Protein AF-A0A536ZM99-F1 (afdb_monomer_lite)

Sequence (188 aa):
MPAWRTALDVTLPLVTPALLAGYLVAFLQSMTLFGTPAILALPAGIDTMTTKIWSLFQFPPRLGLAAAVSLPLLAITVVLLKAQSTIMGRRGYAVIGGKSSGTRLLRLGAWKLPALVLFAFVLGCSIVLPYGVLLRTAFVKNWSGPMGFENLTLENWRFVFFEFSQTRLALQNTFELGLAAATVGTAL

pLDDT: mean 81.02, std 11.56, range [46.41, 95.0]

Radius of gyration: 24.71 Å; chains: 1; bounding box: 59×42×64 Å

Foldseek 3Di:
DPVVCCCVPPVCVVCVLVVLLVVLVVVLCVLQDDVVCVVPVVVVVHDHLNNVLVVCCPPVHDPVVSVVSCVVNVVVVVVSVVVSCVSPVVDPPPCPCVPCPPPPPPCCDPCPVVVCCVVCVVVVCVPCVVVVLVVVVCQAQDSPDDPDPVGGDNVSVCCQPPVPPVNVVVVVVCVVVVVVVVVVVVVD

Structure (mmCIF, N/CA/C/O backbone):
data_AF-A0A536ZM99-F1
#
_entry.id   AF-A0A536ZM99-F1
#
loop_
_atom_site.group_PDB
_atom_site.id
_atom_site.type_symbol
_atom_site.label_atom_id
_atom_site.label_alt_id
_atom_site.label_comp_id
_atom_site.label_asym_id
_atom_site.label_entity_id
_atom_site.label_seq_id
_atom_site.pdbx_PDB_ins_code
_atom_site.Cartn_x
_atom_site.Cartn_y
_atom_site.Cartn_z
_atom_site.occupancy
_atom_site.B_iso_or_equiv
_atom_site.auth_seq_id
_atom_site.auth_comp_id
_atom_site.auth_asym_id
_atom_site.auth_atom_id
_atom_site.pdbx_PDB_model_num
ATOM 1 N N . MET A 1 1 ? -34.438 13.961 26.711 1.00 59.97 1 MET A N 1
ATOM 2 C CA . MET A 1 1 ? -33.059 14.496 26.612 1.00 59.97 1 MET A CA 1
ATOM 3 C C . MET A 1 1 ? -32.852 15.023 25.197 1.00 59.97 1 MET A C 1
ATOM 5 O O . MET A 1 1 ? -33.369 14.387 24.285 1.00 59.97 1 MET A O 1
ATOM 9 N N . PRO A 1 2 ? -32.184 16.171 24.986 1.00 86.38 2 PRO A N 1
ATOM 10 C CA . PRO A 1 2 ? -31.919 16.672 23.637 1.00 86.38 2 PRO A CA 1
ATOM 11 C C . PRO A 1 2 ? -31.060 15.665 22.861 1.00 86.38 2 PRO A C 1
ATOM 13 O O . PRO A 1 2 ? -30.126 15.096 23.426 1.00 86.38 2 PRO A O 1
ATOM 16 N N . ALA A 1 3 ? -31.361 15.461 21.575 1.00 82.25 3 ALA A N 1
ATOM 17 C CA . ALA A 1 3 ? -30.708 14.459 20.724 1.00 82.25 3 ALA A CA 1
ATOM 18 C C . ALA A 1 3 ? -29.170 14.569 20.716 1.00 82.25 3 ALA A C 1
ATOM 20 O O . ALA A 1 3 ? -28.478 13.558 20.655 1.00 82.25 3 ALA A O 1
ATOM 21 N N . TRP A 1 4 ? -28.637 15.786 20.867 1.00 88.12 4 TRP A N 1
ATOM 22 C CA . TRP A 1 4 ? -27.203 16.061 20.978 1.00 88.12 4 TRP A CA 1
ATOM 23 C C . TRP A 1 4 ? -26.540 15.418 22.207 1.00 88.12 4 TRP A C 1
ATOM 25 O O . TRP A 1 4 ? -25.461 14.844 22.093 1.00 88.12 4 TRP A O 1
ATOM 35 N N . ARG A 1 5 ? -27.200 15.446 23.375 1.00 83.81 5 ARG A N 1
ATOM 36 C CA . ARG A 1 5 ? -26.676 14.800 24.592 1.00 83.81 5 ARG A CA 1
ATOM 37 C C . ARG A 1 5 ? -26.695 13.280 24.455 1.00 83.81 5 ARG A C 1
ATOM 39 O O . ARG A 1 5 ? -25.708 12.630 24.757 1.00 83.81 5 ARG A O 1
ATOM 46 N N . THR A 1 6 ? -27.760 12.712 23.887 1.00 81.56 6 THR A N 1
ATOM 47 C CA . THR A 1 6 ? -27.823 11.268 23.601 1.00 81.56 6 THR A CA 1
ATOM 48 C C . THR A 1 6 ? -26.749 10.828 22.595 1.00 81.56 6 THR A C 1
ATOM 50 O O . THR A 1 6 ? -26.174 9.743 22.722 1.00 81.56 6 THR A O 1
ATOM 53 N N . ALA A 1 7 ? -26.448 11.664 21.597 1.00 82.88 7 ALA A N 1
ATOM 54 C CA . ALA A 1 7 ? -25.388 11.394 20.633 1.00 82.88 7 ALA A CA 1
ATOM 55 C C . ALA A 1 7 ? -24.006 11.350 21.301 1.00 82.88 7 ALA A C 1
ATOM 57 O O . ALA A 1 7 ? -23.264 10.405 21.055 1.00 82.88 7 ALA A O 1
ATOM 58 N N . LEU A 1 8 ? -23.679 12.312 22.167 1.00 88.25 8 LEU A N 1
ATOM 59 C CA . LEU A 1 8 ? -22.369 12.393 22.824 1.00 88.25 8 LEU A CA 1
ATOM 60 C C . LEU A 1 8 ? -22.194 11.419 23.997 1.00 88.25 8 LEU A C 1
ATOM 62 O O . LEU A 1 8 ? -21.114 10.854 24.142 1.00 88.25 8 LEU A O 1
ATOM 66 N N . ASP A 1 9 ? -23.234 11.197 24.802 1.00 85.25 9 ASP A N 1
ATOM 67 C CA . ASP A 1 9 ? -23.121 10.435 26.054 1.00 85.25 9 ASP A CA 1
ATOM 68 C C . ASP A 1 9 ? -23.389 8.934 25.870 1.00 85.25 9 ASP A C 1
ATOM 70 O O . ASP A 1 9 ? -22.869 8.113 26.621 1.00 85.25 9 ASP A O 1
ATOM 74 N N . VAL A 1 10 ? -24.201 8.556 24.874 1.00 80.62 10 VAL A N 1
ATOM 75 C CA . VAL A 1 10 ? -24.614 7.155 24.658 1.00 80.62 10 VAL A CA 1
ATOM 76 C C . VAL A 1 10 ? -24.080 6.615 23.342 1.00 80.62 10 VAL A C 1
ATOM 78 O O . VAL A 1 10 ? -23.495 5.537 23.306 1.00 80.62 10 VAL A O 1
ATOM 81 N N . THR A 1 11 ? -24.269 7.355 22.249 1.00 83.06 11 THR A N 1
ATOM 82 C CA . THR A 1 11 ? -23.941 6.841 20.912 1.00 83.06 11 THR A CA 1
ATOM 83 C C . THR A 1 11 ? -22.436 6.887 20.676 1.00 83.06 11 THR A C 1
ATOM 85 O O . THR A 1 11 ? -21.836 5.862 20.371 1.00 83.06 11 THR A O 1
ATOM 88 N N . LEU A 1 12 ? -21.801 8.044 20.884 1.00 85.00 12 LEU A N 1
ATOM 89 C CA . LEU A 1 12 ? -20.379 8.260 20.628 1.00 85.00 12 LEU A CA 1
ATOM 90 C C . LEU A 1 12 ? -19.485 7.259 21.383 1.00 85.00 12 LEU A C 1
ATOM 92 O O . LEU A 1 12 ? -18.671 6.633 20.714 1.00 85.00 12 LEU A O 1
ATOM 96 N N . PRO A 1 13 ? -19.645 6.992 22.696 1.00 83.00 13 PRO A N 1
ATOM 97 C CA . PRO A 1 13 ? -18.798 6.037 23.419 1.00 83.00 13 PRO A CA 1
ATOM 98 C C . PRO A 1 13 ? -19.021 4.581 22.989 1.00 83.00 13 PRO A C 1
ATOM 100 O O . PRO A 1 13 ? -18.144 3.739 23.180 1.00 83.00 13 PRO A O 1
ATOM 103 N N . LEU A 1 14 ? -20.188 4.282 22.411 1.00 80.44 14 LEU A N 1
ATOM 104 C CA . LEU A 1 14 ? -20.518 2.964 21.881 1.00 80.44 14 LEU A CA 1
ATOM 105 C C . LEU A 1 14 ? -19.845 2.721 20.519 1.00 80.44 14 LEU A C 1
ATOM 107 O O . LEU A 1 14 ? -19.359 1.620 20.269 1.00 80.44 14 LEU A O 1
ATOM 111 N N . VAL A 1 15 ? -19.784 3.741 19.648 1.00 84.06 15 VAL A N 1
ATOM 112 C CA . VAL A 1 15 ? -19.146 3.645 18.316 1.00 84.06 15 VAL A CA 1
ATOM 113 C C . VAL A 1 15 ? -17.675 4.063 18.287 1.00 84.06 15 VAL A C 1
ATOM 115 O O . VAL A 1 15 ? -16.976 3.666 17.359 1.00 84.06 15 VAL A O 1
ATOM 118 N N . THR A 1 16 ? -17.162 4.799 19.278 1.00 82.88 16 THR A N 1
ATOM 119 C CA . THR A 1 16 ? -15.736 5.172 19.392 1.00 82.88 16 THR A CA 1
ATOM 120 C C . THR A 1 16 ? -14.744 4.031 19.149 1.00 82.88 16 THR A C 1
ATOM 122 O O . THR A 1 16 ? -13.809 4.271 18.394 1.00 82.88 16 THR A O 1
ATOM 125 N N . PRO A 1 17 ? -14.887 2.799 19.681 1.00 80.38 17 PRO A N 1
ATOM 126 C CA . PRO A 1 17 ? -13.990 1.683 19.343 1.00 80.38 17 PRO A CA 1
ATOM 127 C C . PRO A 1 17 ? -13.943 1.377 17.838 1.00 80.38 17 PRO A C 1
ATOM 129 O O . PRO A 1 17 ? -12.865 1.195 17.275 1.00 80.38 17 PRO A O 1
ATOM 132 N N . ALA A 1 18 ? -15.105 1.343 17.181 1.00 81.81 18 ALA A N 1
ATOM 133 C CA . ALA A 1 18 ? -15.225 1.055 15.758 1.00 81.81 18 ALA A CA 1
ATOM 134 C C . ALA A 1 18 ? -14.709 2.227 14.912 1.00 81.81 18 ALA A C 1
ATOM 136 O O . ALA A 1 18 ? -14.016 2.014 13.919 1.00 81.81 18 ALA A O 1
ATOM 137 N N . LEU A 1 19 ? -14.984 3.462 15.339 1.00 85.44 19 LEU A N 1
ATOM 138 C CA . LEU A 1 19 ? -14.464 4.674 14.709 1.00 85.44 19 LEU A CA 1
ATOM 139 C C . LEU A 1 19 ? -12.945 4.761 14.825 1.00 85.44 19 LEU A C 1
ATOM 141 O O . LEU A 1 19 ? -12.293 5.049 13.831 1.00 85.44 19 LEU A O 1
ATOM 145 N N . LEU A 1 20 ? -12.372 4.477 15.996 1.00 85.25 20 LEU A N 1
ATOM 146 C CA . LEU A 1 20 ? -10.924 4.461 16.200 1.00 85.25 20 LEU A CA 1
ATOM 147 C C . LEU A 1 20 ? -10.263 3.391 15.337 1.00 85.25 20 LEU A C 1
ATOM 149 O O . LEU A 1 20 ? -9.260 3.665 14.688 1.00 85.25 20 LEU A O 1
ATOM 153 N N . ALA A 1 21 ? -10.839 2.192 15.271 1.00 82.94 21 ALA A N 1
ATOM 154 C CA . ALA A 1 21 ? -1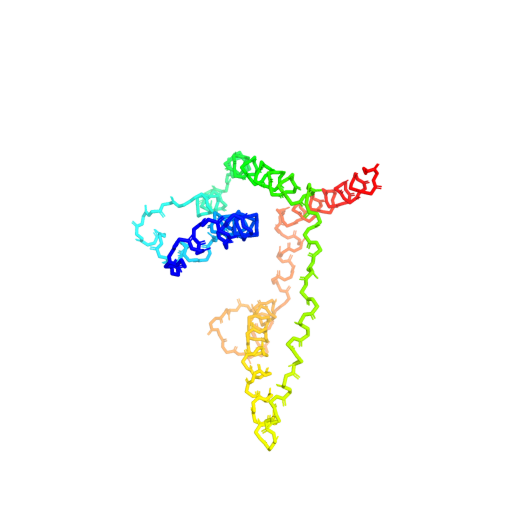0.321 1.153 14.398 1.00 82.94 21 ALA A CA 1
ATOM 155 C C . ALA A 1 21 ? -10.378 1.540 12.913 1.00 82.94 21 ALA A C 1
ATOM 157 O O . ALA A 1 21 ? -9.380 1.393 12.208 1.00 82.94 21 ALA A O 1
ATOM 158 N N . GLY A 1 22 ? -11.517 2.057 12.442 1.00 86.56 22 GLY A N 1
ATOM 159 C CA . GLY A 1 22 ? -11.665 2.537 11.067 1.00 86.56 22 GLY A CA 1
ATOM 160 C C . GLY A 1 22 ? -10.729 3.706 10.759 1.00 86.56 22 GLY A C 1
ATOM 161 O O . GLY A 1 22 ? -10.117 3.737 9.695 1.00 86.56 22 GLY A O 1
ATOM 162 N N . TYR A 1 23 ? -10.552 4.618 11.717 1.00 89.75 23 TYR A N 1
ATOM 163 C CA . TYR A 1 23 ? -9.611 5.729 11.631 1.00 89.75 23 TYR A CA 1
ATOM 164 C C . TYR A 1 23 ? -8.170 5.239 11.494 1.00 89.75 23 TYR A C 1
ATOM 166 O O . TYR A 1 23 ? -7.470 5.700 10.600 1.00 89.75 23 TYR A O 1
ATOM 174 N N . LEU A 1 24 ? -7.732 4.278 12.316 1.00 89.12 24 LEU A N 1
ATOM 175 C CA . LEU A 1 24 ? -6.378 3.721 12.228 1.00 89.12 24 LEU A CA 1
ATOM 176 C C . LEU A 1 24 ? -6.122 3.063 10.866 1.00 89.12 24 LEU A C 1
ATOM 178 O O . LEU A 1 24 ? -5.062 3.280 10.282 1.00 89.12 24 LEU A O 1
ATOM 182 N N . VAL A 1 25 ? -7.096 2.318 10.330 1.00 86.81 25 VAL A N 1
ATOM 183 C CA . VAL A 1 25 ? -6.992 1.722 8.985 1.00 86.81 25 VAL A CA 1
ATOM 184 C C . VAL A 1 25 ? -6.918 2.801 7.911 1.00 86.81 25 VAL A C 1
ATOM 186 O O . VAL A 1 25 ? -6.031 2.753 7.062 1.00 86.81 25 VAL A O 1
ATOM 189 N N . ALA A 1 26 ? -7.822 3.781 7.942 1.00 90.56 26 ALA A N 1
ATOM 190 C CA . ALA A 1 26 ? -7.855 4.861 6.959 1.00 90.56 26 ALA A CA 1
ATOM 191 C C . ALA A 1 26 ? -6.576 5.714 7.002 1.00 90.56 26 ALA A C 1
ATOM 193 O O . ALA A 1 26 ? -6.035 6.081 5.959 1.00 90.56 26 ALA A O 1
ATOM 194 N N . PHE A 1 27 ? -6.060 5.984 8.200 1.00 90.94 27 PHE A N 1
ATOM 195 C CA . PHE A 1 27 ? -4.807 6.700 8.405 1.00 90.94 27 PHE A CA 1
ATOM 196 C C . PHE A 1 27 ? -3.617 5.916 7.844 1.00 90.94 27 PHE A C 1
ATOM 198 O O . PHE A 1 27 ? -2.827 6.474 7.084 1.00 90.94 27 PHE A O 1
ATOM 205 N N . LEU A 1 28 ? -3.524 4.616 8.142 1.00 89.25 28 LEU A N 1
ATOM 206 C CA . LEU A 1 28 ? -2.484 3.741 7.597 1.00 89.25 28 LEU A CA 1
ATOM 207 C C . LEU A 1 28 ? -2.532 3.717 6.063 1.00 89.25 28 LEU A C 1
ATOM 209 O O . LEU A 1 28 ? -1.508 3.927 5.419 1.00 89.25 28 LEU A O 1
ATOM 213 N N . GLN A 1 29 ? -3.722 3.551 5.477 1.00 89.75 29 GLN A N 1
ATOM 214 C CA . GLN A 1 29 ? -3.914 3.575 4.022 1.00 89.75 29 GLN A CA 1
ATOM 215 C C . GLN A 1 29 ? -3.459 4.901 3.400 1.00 89.75 29 GLN A C 1
ATOM 217 O O . GLN A 1 29 ? -2.769 4.893 2.380 1.00 89.75 29 GLN A O 1
ATOM 222 N N . SER A 1 30 ? -3.785 6.030 4.038 1.00 89.44 30 SER A N 1
ATOM 223 C CA . SER A 1 30 ? -3.360 7.364 3.602 1.00 89.44 30 SER A CA 1
ATOM 224 C C . SER A 1 30 ? -1.834 7.519 3.607 1.00 89.44 30 SER A C 1
ATOM 226 O O . SER A 1 30 ? -1.262 8.006 2.634 1.00 89.44 30 SER A O 1
ATOM 228 N N . MET A 1 31 ? -1.150 7.032 4.651 1.00 86.50 31 MET A N 1
ATOM 229 C CA . MET A 1 31 ? 0.317 7.092 4.742 1.00 86.50 31 MET A CA 1
ATOM 230 C C . MET A 1 31 ? 1.029 6.249 3.679 1.00 86.50 31 MET A C 1
ATOM 232 O O . MET A 1 31 ? 2.123 6.604 3.243 1.00 86.50 31 MET A O 1
ATOM 236 N N . THR A 1 32 ? 0.428 5.129 3.275 1.00 87.06 32 THR A N 1
ATOM 237 C CA . THR A 1 32 ? 0.996 4.218 2.269 1.00 87.06 32 THR A CA 1
ATOM 238 C C . THR A 1 32 ? 0.600 4.571 0.836 1.00 87.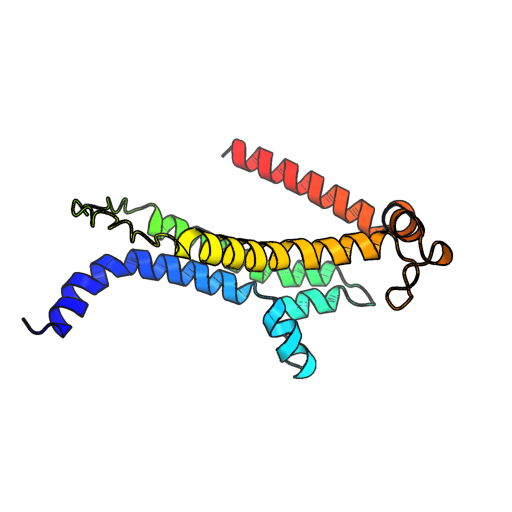06 32 THR A C 1
ATOM 240 O O . THR A 1 32 ? 1.021 3.901 -0.108 1.00 87.06 32 THR A O 1
ATOM 243 N N . LEU A 1 33 ? -0.212 5.612 0.647 1.00 89.81 33 LEU A N 1
ATOM 244 C CA . LEU A 1 33 ? -0.711 5.989 -0.665 1.00 89.81 33 LEU A CA 1
ATOM 245 C C . LEU A 1 33 ? 0.422 6.570 -1.523 1.00 89.81 33 LEU A C 1
ATOM 247 O O . LEU A 1 33 ? 1.036 7.580 -1.184 1.00 89.81 33 LEU A O 1
ATOM 251 N N . PHE A 1 34 ? 0.678 5.942 -2.667 1.00 89.06 34 PHE A N 1
ATOM 252 C CA . PHE A 1 34 ? 1.653 6.435 -3.644 1.00 89.06 34 PHE A CA 1
ATOM 253 C C . PHE A 1 34 ? 0.995 7.179 -4.812 1.00 89.06 34 PHE A C 1
ATOM 255 O O . PHE A 1 34 ? 1.496 8.216 -5.231 1.00 89.06 34 PHE A O 1
ATOM 262 N N . GLY A 1 35 ? -0.140 6.687 -5.323 1.00 86.25 35 GLY A N 1
ATOM 263 C CA . GLY A 1 35 ? -0.713 7.157 -6.591 1.00 86.25 35 GLY A CA 1
ATOM 264 C C . GLY A 1 35 ? -1.057 8.649 -6.617 1.00 86.25 35 GLY A C 1
ATOM 265 O O . GLY A 1 35 ? -0.596 9.374 -7.495 1.00 86.25 35 GLY A O 1
ATOM 266 N N . THR A 1 36 ? -1.831 9.128 -5.639 1.00 88.00 36 THR A N 1
ATOM 267 C CA . THR A 1 36 ? -2.252 10.539 -5.595 1.00 88.00 36 THR A CA 1
ATOM 268 C C . THR A 1 36 ? -1.066 11.496 -5.396 1.00 88.00 36 THR A C 1
ATOM 270 O O . THR A 1 36 ? -0.952 12.448 -6.173 1.00 88.00 36 THR A O 1
ATOM 273 N N . PRO A 1 37 ? -0.134 11.255 -4.447 1.00 85.94 37 PRO A N 1
ATOM 274 C CA . PRO A 1 37 ? 1.077 12.069 -4.334 1.00 85.94 37 PRO 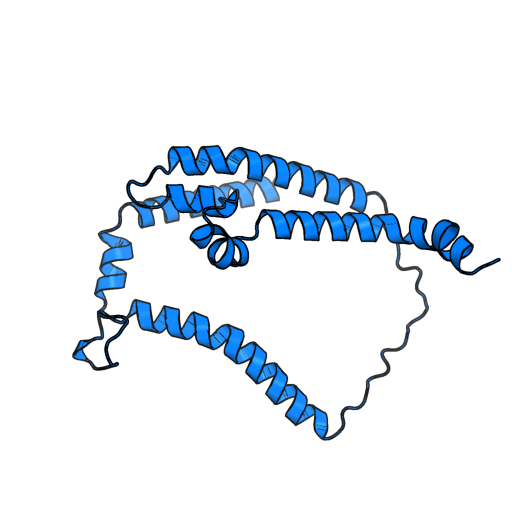A CA 1
ATOM 275 C C . PRO A 1 37 ? 1.994 11.998 -5.557 1.00 85.94 37 PRO A C 1
ATOM 277 O O . PRO A 1 37 ? 2.575 13.009 -5.934 1.00 85.94 37 PRO A O 1
ATOM 280 N N . ALA A 1 38 ? 2.109 10.848 -6.223 1.00 87.06 38 ALA A N 1
ATOM 281 C CA . ALA A 1 38 ? 2.947 10.734 -7.414 1.00 87.06 38 ALA A CA 1
ATOM 282 C C . ALA A 1 38 ? 2.465 11.649 -8.552 1.00 87.06 38 ALA A C 1
ATOM 284 O O . ALA A 1 38 ? 3.278 12.226 -9.265 1.00 87.06 38 ALA A O 1
ATOM 285 N N . ILE A 1 39 ? 1.153 11.828 -8.709 1.00 88.38 39 ILE A N 1
ATOM 286 C CA . ILE A 1 39 ? 0.602 12.673 -9.777 1.00 88.38 39 ILE A CA 1
ATOM 287 C C . ILE A 1 39 ? 0.608 14.156 -9.386 1.00 88.38 39 ILE A C 1
ATOM 289 O O . ILE A 1 39 ? 0.894 15.002 -10.226 1.00 88.38 39 ILE A O 1
ATOM 293 N N . LEU A 1 40 ? 0.284 14.484 -8.132 1.00 87.88 40 LEU A N 1
ATOM 294 C CA . LEU A 1 40 ? 0.083 15.876 -7.704 1.00 87.88 40 LEU A CA 1
ATOM 295 C C . LEU A 1 40 ? 1.305 16.491 -7.015 1.00 87.88 40 LEU A C 1
ATOM 297 O O . LEU A 1 40 ? 1.590 17.670 -7.203 1.00 87.88 40 LEU A O 1
ATOM 301 N N . ALA A 1 41 ? 2.015 15.710 -6.204 1.00 82.94 41 ALA A N 1
ATOM 302 C CA . ALA A 1 41 ? 3.091 16.198 -5.349 1.00 82.94 41 ALA A CA 1
ATOM 303 C C . ALA A 1 41 ? 4.448 16.201 -6.071 1.00 82.94 41 ALA A C 1
ATOM 305 O O . ALA A 1 41 ? 5.201 17.160 -5.911 1.00 82.94 41 ALA A O 1
ATOM 306 N N . LEU A 1 42 ? 4.726 15.211 -6.938 1.00 84.38 42 LEU A N 1
ATOM 307 C CA . LEU A 1 42 ? 5.966 15.190 -7.734 1.00 84.38 42 LEU A CA 1
ATOM 308 C C . LEU A 1 42 ? 6.116 16.432 -8.636 1.00 84.38 42 LEU A C 1
ATOM 310 O O . LEU A 1 42 ? 7.172 17.061 -8.567 1.00 84.38 42 LEU A O 1
ATOM 314 N N . PRO A 1 43 ? 5.104 16.862 -9.423 1.00 83.38 43 PRO A N 1
ATOM 315 C CA . PRO A 1 43 ? 5.231 18.084 -10.225 1.00 83.38 43 PRO A CA 1
ATOM 316 C C . PRO A 1 43 ? 5.320 19.358 -9.376 1.00 83.38 43 PRO A C 1
ATOM 318 O O . PRO A 1 43 ? 5.900 20.346 -9.814 1.00 83.38 43 PRO A O 1
ATOM 321 N N . ALA A 1 44 ? 4.760 19.336 -8.163 1.00 83.94 44 ALA A N 1
ATOM 322 C CA . ALA A 1 44 ? 4.813 20.444 -7.213 1.00 83.94 44 ALA A CA 1
ATOM 323 C C . ALA A 1 44 ? 6.129 20.502 -6.409 1.00 83.94 44 ALA A C 1
ATOM 325 O O . ALA A 1 44 ? 6.297 21.402 -5.589 1.00 83.94 44 ALA A O 1
ATOM 326 N N . GLY A 1 45 ? 7.050 19.548 -6.607 1.00 82.69 45 GLY A N 1
ATOM 327 C CA . GLY A 1 45 ? 8.302 19.453 -5.847 1.00 82.69 45 GLY A CA 1
ATOM 328 C C . GLY A 1 45 ? 8.111 19.053 -4.378 1.00 82.69 45 GLY A C 1
ATOM 329 O O . GLY A 1 45 ? 9.004 19.274 -3.560 1.00 82.69 45 GLY A O 1
ATOM 330 N N . ILE A 1 46 ? 6.951 18.490 -4.029 1.00 84.75 46 ILE A N 1
ATOM 331 C CA . ILE A 1 46 ? 6.626 18.046 -2.673 1.00 84.75 46 ILE A CA 1
ATOM 332 C C . ILE A 1 46 ? 6.866 16.539 -2.586 1.00 84.75 46 ILE A C 1
ATOM 334 O O . ILE A 1 46 ? 6.108 15.728 -3.119 1.00 84.75 46 ILE A O 1
ATOM 338 N N . ASP A 1 47 ? 7.912 16.159 -1.861 1.00 84.06 47 ASP A N 1
ATOM 339 C CA . ASP A 1 47 ? 8.219 14.759 -1.596 1.00 84.06 47 ASP A CA 1
ATOM 340 C C . ASP A 1 47 ? 7.413 14.243 -0.394 1.00 84.06 47 ASP A C 1
ATOM 342 O O . ASP A 1 47 ? 7.528 14.738 0.727 1.00 84.06 47 ASP A O 1
ATOM 346 N N . THR A 1 48 ? 6.627 13.193 -0.616 1.00 87.25 48 THR A N 1
ATOM 347 C CA . THR A 1 48 ? 6.041 12.361 0.445 1.00 87.25 48 THR A CA 1
ATOM 348 C C . THR A 1 48 ? 6.957 11.176 0.752 1.00 87.25 48 THR A C 1
ATOM 350 O O . THR A 1 48 ? 7.834 10.841 -0.043 1.00 87.25 48 THR A O 1
ATOM 353 N N . MET A 1 49 ? 6.752 10.492 1.884 1.00 85.25 49 MET A N 1
ATOM 354 C CA . MET A 1 49 ? 7.545 9.300 2.237 1.00 85.25 49 MET A CA 1
ATOM 355 C C . MET A 1 49 ? 7.549 8.256 1.107 1.00 85.25 49 MET A C 1
ATOM 357 O O . MET A 1 49 ? 8.602 7.735 0.743 1.00 85.25 49 MET A O 1
ATOM 361 N N . THR A 1 50 ? 6.387 7.997 0.500 1.00 88.31 50 THR A N 1
ATOM 362 C CA . THR A 1 50 ? 6.228 7.011 -0.578 1.00 88.31 50 THR A CA 1
ATOM 363 C C . THR A 1 50 ? 6.911 7.456 -1.873 1.00 88.31 50 THR A C 1
ATOM 365 O O . THR A 1 50 ? 7.612 6.659 -2.501 1.00 88.31 50 THR A O 1
ATOM 368 N N . THR A 1 51 ? 6.791 8.731 -2.255 1.00 88.62 51 THR A N 1
ATOM 369 C CA . THR A 1 51 ? 7.466 9.256 -3.456 1.00 88.62 51 THR A CA 1
ATOM 370 C C . THR A 1 51 ? 8.975 9.378 -3.268 1.00 88.62 51 THR A C 1
ATOM 372 O O . THR A 1 51 ? 9.727 9.146 -4.216 1.00 88.62 51 THR A O 1
ATOM 375 N N . LYS A 1 52 ? 9.448 9.644 -2.044 1.00 86.44 52 LYS A N 1
ATOM 376 C CA . LYS A 1 52 ? 10.879 9.698 -1.738 1.00 86.44 52 LYS A CA 1
ATOM 377 C C . LYS A 1 52 ? 11.536 8.333 -1.855 1.00 86.44 52 LYS A C 1
ATOM 379 O O . LYS A 1 52 ? 12.588 8.231 -2.486 1.00 86.44 52 LYS A O 1
ATOM 384 N N . ILE A 1 53 ? 10.892 7.294 -1.317 1.00 87.50 53 ILE A N 1
ATOM 385 C CA . ILE A 1 53 ? 11.329 5.903 -1.491 1.00 87.50 53 ILE A CA 1
ATOM 386 C C . ILE A 1 53 ? 11.434 5.595 -2.985 1.00 87.50 53 ILE A C 1
ATOM 388 O O . ILE A 1 53 ? 12.485 5.147 -3.430 1.00 87.50 53 ILE A O 1
ATOM 392 N N . TRP A 1 54 ? 10.403 5.927 -3.770 1.00 86.38 54 TRP A N 1
ATOM 393 C CA . TRP A 1 54 ? 10.411 5.717 -5.220 1.00 86.38 54 TRP A CA 1
ATOM 394 C C . TRP A 1 54 ? 11.549 6.462 -5.938 1.00 86.38 54 TRP A C 1
ATOM 396 O O . TRP A 1 54 ? 12.228 5.873 -6.777 1.00 86.38 54 TRP A O 1
ATOM 406 N N . SER A 1 55 ? 11.837 7.714 -5.569 1.00 86.44 55 SER A N 1
ATOM 407 C CA . SER A 1 55 ? 12.934 8.479 -6.184 1.00 86.44 55 SER A CA 1
ATOM 408 C C . SER A 1 55 ? 14.313 7.834 -5.985 1.00 86.44 55 SER A C 1
ATOM 410 O O . SER A 1 55 ? 15.195 8.003 -6.819 1.00 86.44 55 SER A O 1
ATOM 412 N N . LEU A 1 56 ? 14.500 7.051 -4.916 1.00 86.12 56 LEU A N 1
ATOM 413 C CA . LEU A 1 56 ? 15.762 6.362 -4.628 1.00 86.12 56 LEU A CA 1
ATOM 414 C C . LEU A 1 56 ? 15.960 5.105 -5.490 1.00 86.12 56 LEU A C 1
ATOM 416 O O . LEU A 1 56 ? 17.077 4.587 -5.567 1.00 86.12 56 LEU A O 1
ATOM 420 N N . PHE A 1 57 ? 14.899 4.629 -6.149 1.00 84.25 57 PHE A N 1
ATOM 421 C CA . PHE A 1 57 ? 14.983 3.605 -7.191 1.00 84.25 57 PHE A CA 1
ATOM 422 C C . PHE A 1 57 ? 15.331 4.194 -8.562 1.00 84.25 57 PHE A C 1
ATOM 424 O O . PHE A 1 57 ? 15.775 3.448 -9.436 1.00 84.25 57 PHE A O 1
ATOM 431 N N . GLN A 1 58 ? 15.151 5.504 -8.766 1.00 83.31 58 GLN A N 1
ATOM 432 C CA . GLN A 1 58 ? 15.560 6.154 -10.008 1.00 83.31 58 GLN A CA 1
ATOM 433 C C . GLN A 1 58 ? 17.085 6.245 -10.115 1.00 83.31 58 GLN A C 1
ATOM 435 O O . GLN A 1 58 ? 17.811 6.216 -9.122 1.00 83.31 58 GLN A O 1
ATOM 440 N N . PHE A 1 59 ? 17.581 6.314 -11.350 1.00 74.94 59 PHE A N 1
ATOM 441 C CA . PHE A 1 59 ? 19.011 6.273 -11.622 1.00 74.94 59 PHE A CA 1
ATOM 442 C C . PHE A 1 59 ? 19.723 7.546 -11.118 1.00 74.94 59 PHE A C 1
ATOM 444 O O . PHE A 1 59 ? 19.265 8.644 -11.438 1.00 74.94 59 PHE A O 1
ATOM 451 N N . PRO A 1 60 ? 20.860 7.436 -10.396 1.00 81.00 60 PRO A N 1
ATOM 452 C CA . PRO A 1 60 ? 21.554 6.210 -9.985 1.00 81.00 60 PRO A CA 1
ATOM 453 C C . PRO A 1 60 ? 20.854 5.501 -8.805 1.00 81.00 60 PRO A C 1
ATOM 455 O O . PRO A 1 60 ? 20.628 6.134 -7.771 1.00 81.00 60 PRO A O 1
ATOM 458 N N . PRO A 1 61 ? 20.561 4.188 -8.908 1.00 79.62 61 PRO A N 1
ATOM 459 C CA . PRO A 1 61 ? 19.751 3.486 -7.915 1.00 79.62 61 PRO A CA 1
ATOM 460 C C . PRO A 1 61 ? 20.489 3.343 -6.578 1.00 79.62 61 PRO A C 1
ATOM 462 O O . PRO A 1 61 ? 21.609 2.829 -6.518 1.00 79.62 61 PRO A O 1
ATOM 465 N N . ARG A 1 62 ? 19.843 3.751 -5.480 1.00 84.81 62 ARG A N 1
ATOM 466 C CA . ARG A 1 62 ? 20.384 3.683 -4.109 1.00 84.81 62 ARG A CA 1
ATOM 467 C C . ARG A 1 62 ? 19.488 2.838 -3.209 1.00 84.81 62 ARG A C 1
ATOM 469 O O . ARG A 1 62 ? 18.887 3.329 -2.255 1.00 84.81 62 ARG A O 1
ATOM 476 N N . LEU A 1 63 ? 19.433 1.541 -3.497 1.00 82.31 63 LEU A N 1
ATOM 477 C CA . LEU A 1 63 ? 18.536 0.594 -2.822 1.00 82.31 63 LEU A CA 1
ATOM 478 C C . LEU A 1 63 ? 18.756 0.507 -1.309 1.00 82.31 63 LEU A C 1
ATOM 480 O O . LEU A 1 63 ? 17.790 0.417 -0.560 1.00 82.31 63 LEU A O 1
ATOM 484 N N . GLY A 1 64 ? 20.009 0.589 -0.849 1.00 85.25 64 GLY A N 1
ATOM 485 C CA . GLY A 1 64 ? 20.315 0.589 0.585 1.00 85.25 64 GLY A CA 1
ATOM 486 C C . GLY A 1 64 ? 19.699 1.788 1.313 1.00 85.25 64 GLY A C 1
ATOM 487 O O . GLY A 1 64 ? 19.147 1.639 2.400 1.00 85.25 64 GLY A O 1
ATOM 488 N N . LEU A 1 65 ? 19.709 2.966 0.678 1.00 86.44 65 LEU A N 1
ATOM 489 C CA . LEU A 1 65 ? 19.040 4.150 1.219 1.00 86.44 65 LEU A CA 1
ATOM 490 C C . LEU A 1 65 ? 17.518 4.016 1.134 1.00 86.44 65 LEU A C 1
ATOM 492 O O . LEU A 1 65 ? 16.835 4.381 2.084 1.00 86.44 65 LEU A O 1
ATOM 496 N N . ALA A 1 66 ? 16.983 3.463 0.042 1.00 87.25 66 ALA A N 1
ATOM 497 C CA . ALA A 1 66 ? 15.546 3.214 -0.088 1.00 87.25 66 ALA A CA 1
ATOM 498 C C . ALA A 1 66 ? 15.031 2.279 1.023 1.00 87.25 66 ALA A C 1
ATOM 500 O O . ALA A 1 66 ? 14.001 2.555 1.641 1.00 87.25 66 ALA A O 1
ATOM 501 N N . ALA A 1 67 ? 15.784 1.219 1.332 1.00 86.94 67 ALA A N 1
ATOM 502 C CA . ALA A 1 67 ? 15.488 0.308 2.433 1.00 86.94 67 ALA A CA 1
ATOM 503 C C . ALA A 1 67 ? 15.541 1.026 3.791 1.00 86.94 67 ALA A C 1
ATOM 505 O O . ALA A 1 67 ? 14.603 0.913 4.579 1.00 86.94 67 ALA A O 1
ATOM 506 N N . ALA A 1 68 ? 16.578 1.834 4.038 1.00 89.88 68 ALA A N 1
ATOM 507 C CA . ALA A 1 68 ? 16.708 2.599 5.278 1.00 89.88 68 ALA A CA 1
ATOM 508 C C . ALA A 1 68 ? 15.561 3.608 5.477 1.00 89.88 68 ALA A C 1
ATOM 510 O O . ALA A 1 68 ? 15.012 3.702 6.572 1.00 89.88 68 ALA A O 1
ATOM 511 N N . VAL A 1 69 ? 15.147 4.315 4.421 1.00 89.31 69 VAL A N 1
ATOM 512 C CA . VAL A 1 69 ? 14.016 5.264 4.458 1.00 89.31 69 VAL A CA 1
ATOM 513 C C . VAL A 1 69 ? 12.670 4.546 4.636 1.00 89.31 69 VAL A C 1
ATOM 515 O O . VAL A 1 69 ? 11.728 5.123 5.174 1.00 89.31 69 VAL A O 1
ATOM 518 N N . SER A 1 70 ? 12.581 3.268 4.258 1.00 89.44 70 SER A N 1
ATOM 519 C CA . SER A 1 70 ? 11.380 2.449 4.464 1.00 89.44 70 SER A CA 1
ATOM 520 C C . SER A 1 70 ? 11.228 1.953 5.910 1.00 89.44 70 SER A C 1
ATOM 522 O O . SER A 1 70 ? 10.106 1.691 6.344 1.00 89.44 70 SER A O 1
ATOM 524 N N . LEU A 1 71 ? 12.318 1.853 6.686 1.00 92.06 71 LEU A N 1
ATOM 525 C CA . LEU A 1 71 ? 12.285 1.342 8.067 1.00 92.06 71 LEU A CA 1
ATOM 526 C C . LEU A 1 71 ? 11.402 2.175 9.019 1.00 92.06 71 LEU A C 1
ATOM 528 O O . LEU A 1 71 ? 10.600 1.570 9.733 1.00 92.06 71 LEU A O 1
ATOM 532 N N . PRO A 1 72 ? 11.461 3.524 9.041 1.00 90.25 72 PRO A N 1
ATOM 533 C CA . PRO A 1 72 ? 10.547 4.330 9.850 1.00 90.25 72 PRO A CA 1
ATOM 534 C C . PRO A 1 72 ? 9.074 4.108 9.495 1.00 90.25 72 PRO A C 1
ATOM 536 O O . PRO A 1 72 ? 8.232 3.999 10.385 1.00 90.25 72 PRO A O 1
ATOM 539 N N . LEU A 1 73 ? 8.758 3.998 8.200 1.00 89.19 73 LEU A N 1
ATOM 540 C CA . LEU A 1 73 ? 7.392 3.755 7.735 1.00 89.19 73 LEU A CA 1
ATOM 541 C C . LEU A 1 73 ? 6.897 2.370 8.179 1.00 89.19 73 LEU A C 1
ATOM 543 O O . LEU A 1 73 ? 5.767 2.236 8.655 1.00 89.19 73 LEU A O 1
ATOM 547 N N . LEU A 1 74 ? 7.761 1.355 8.092 1.00 90.69 74 LEU A N 1
ATOM 548 C CA . LEU A 1 74 ? 7.487 0.009 8.594 1.00 90.69 74 LEU A CA 1
ATOM 549 C C . LEU A 1 74 ? 7.249 0.022 10.108 1.00 90.69 74 LEU A C 1
ATOM 551 O O . LEU A 1 74 ? 6.264 -0.549 10.571 1.00 90.69 74 LEU A O 1
ATOM 555 N N . ALA A 1 75 ? 8.093 0.713 10.876 1.00 92.69 75 ALA A N 1
ATOM 556 C CA . ALA A 1 75 ? 7.945 0.822 12.325 1.00 92.69 75 ALA A CA 1
ATOM 557 C C . ALA A 1 75 ? 6.599 1.456 12.715 1.00 92.69 75 ALA A C 1
ATOM 559 O O . ALA A 1 75 ? 5.881 0.902 13.549 1.00 92.69 75 ALA A O 1
ATOM 560 N N . ILE A 1 76 ? 6.211 2.560 12.064 1.00 90.31 76 ILE A N 1
ATOM 561 C CA . ILE A 1 76 ? 4.905 3.203 12.281 1.00 90.31 76 ILE A CA 1
ATOM 562 C C . ILE A 1 76 ? 3.768 2.236 11.942 1.00 90.31 76 ILE A C 1
ATOM 564 O O . ILE A 1 76 ? 2.823 2.109 12.718 1.00 90.31 76 ILE A O 1
ATOM 568 N N . THR A 1 77 ? 3.877 1.516 10.824 1.00 90.56 77 THR A N 1
ATOM 569 C CA . THR A 1 77 ? 2.872 0.537 10.384 1.00 90.56 77 THR A CA 1
ATOM 570 C C . THR A 1 77 ? 2.690 -0.577 11.416 1.00 90.56 77 THR A C 1
ATOM 572 O O . THR A 1 77 ? 1.563 -0.867 11.811 1.00 90.56 77 THR A O 1
ATOM 575 N N . VAL A 1 78 ? 3.782 -1.165 11.915 1.00 91.31 78 VAL A N 1
ATOM 576 C CA . VAL A 1 78 ? 3.739 -2.219 12.944 1.00 91.31 78 VAL A CA 1
ATOM 577 C C . VAL A 1 78 ? 3.117 -1.701 14.241 1.00 91.31 78 VAL A C 1
ATOM 579 O O . VAL A 1 78 ? 2.261 -2.372 14.822 1.00 91.31 78 VAL A O 1
ATOM 582 N N . VAL A 1 79 ? 3.501 -0.500 14.686 1.00 92.06 79 VAL A N 1
ATOM 583 C CA . VAL A 1 79 ? 2.926 0.133 15.883 1.00 92.06 79 VAL A CA 1
ATOM 584 C C . VAL A 1 79 ? 1.424 0.352 15.709 1.00 92.06 79 VAL A C 1
ATOM 586 O O . VAL A 1 79 ? 0.656 0.015 16.611 1.00 92.06 79 VAL A O 1
ATOM 589 N N . LEU A 1 80 ? 0.990 0.849 14.549 1.00 88.44 80 LEU A N 1
ATOM 590 C CA . LEU A 1 80 ? -0.423 1.086 14.267 1.00 88.44 80 LEU A CA 1
ATOM 591 C C . LEU A 1 80 ? -1.236 -0.202 14.190 1.00 88.44 80 LEU A C 1
ATOM 593 O O . LEU A 1 80 ? -2.311 -0.266 14.780 1.00 88.44 80 LEU A O 1
ATOM 597 N N . LEU A 1 81 ? -0.724 -1.231 13.516 1.00 87.81 81 LEU A N 1
ATOM 598 C CA . LEU A 1 81 ? -1.392 -2.529 13.428 1.00 87.81 81 LEU A CA 1
ATOM 599 C C . LEU A 1 81 ? -1.499 -3.194 14.804 1.00 87.81 81 LEU A C 1
ATOM 601 O O . LEU A 1 81 ? -2.545 -3.748 15.139 1.00 87.81 81 LEU A O 1
ATOM 605 N N . LYS A 1 82 ? -0.460 -3.091 15.640 1.00 88.25 82 LYS A N 1
ATOM 606 C CA . LYS A 1 82 ? -0.496 -3.601 17.018 1.00 88.25 82 LYS A CA 1
ATOM 607 C C . LYS A 1 82 ? -1.452 -2.800 17.905 1.00 88.25 82 LYS A C 1
ATOM 609 O O . LYS A 1 82 ? -2.158 -3.380 18.730 1.00 88.25 82 LYS A O 1
ATOM 614 N N . ALA A 1 83 ? -1.511 -1.480 17.733 1.00 86.31 83 ALA A N 1
ATOM 615 C CA . ALA A 1 83 ? -2.492 -0.639 18.413 1.00 86.31 83 ALA A CA 1
ATOM 616 C C . ALA A 1 83 ? -3.916 -1.024 17.989 1.00 86.31 83 ALA A C 1
ATOM 618 O O . ALA A 1 83 ? -4.770 -1.254 18.843 1.00 86.31 83 ALA A O 1
ATOM 619 N N . GLN A 1 84 ? -4.147 -1.189 16.686 1.00 83.75 84 GLN A N 1
ATOM 620 C CA . GLN A 1 84 ? -5.425 -1.620 16.132 1.00 83.75 84 GLN A CA 1
ATOM 621 C C . GLN A 1 84 ? -5.844 -2.988 16.687 1.00 83.75 84 GLN A C 1
ATOM 623 O O . GLN A 1 84 ? -6.969 -3.126 17.171 1.00 83.75 84 GLN A O 1
ATOM 628 N N . SER A 1 85 ? -4.952 -3.983 16.671 1.00 80.56 85 SER A N 1
ATOM 629 C CA . SER A 1 85 ? -5.255 -5.327 17.174 1.00 80.56 85 SER A CA 1
ATOM 630 C C . SER A 1 85 ? -5.525 -5.336 18.680 1.00 80.56 85 SER A C 1
ATOM 632 O O . SER A 1 85 ? -6.444 -6.015 19.130 1.00 80.56 85 SER A O 1
ATOM 634 N N . THR A 1 86 ? -4.806 -4.525 19.460 1.00 80.94 86 THR A N 1
ATOM 635 C CA . THR A 1 86 ? -5.010 -4.412 20.915 1.00 80.94 86 THR A CA 1
ATOM 636 C C . THR A 1 86 ? -6.334 -3.724 21.259 1.00 80.94 86 THR A C 1
ATOM 638 O O . THR A 1 86 ? -7.036 -4.155 22.176 1.00 80.94 86 THR A O 1
ATOM 641 N N . ILE A 1 87 ? -6.696 -2.664 20.527 1.00 77.06 87 ILE A N 1
ATOM 642 C CA . ILE A 1 87 ? -7.963 -1.939 20.714 1.00 77.06 87 ILE A CA 1
ATOM 643 C C . ILE A 1 87 ? -9.147 -2.841 20.344 1.00 77.06 87 ILE A C 1
ATOM 645 O O . ILE A 1 87 ? -10.156 -2.847 21.052 1.00 77.06 87 ILE A O 1
ATOM 649 N N . MET A 1 88 ? -9.011 -3.634 19.277 1.00 71.88 88 MET A N 1
ATOM 650 C CA . MET A 1 88 ? -10.075 -4.518 18.798 1.00 71.88 88 MET A CA 1
ATOM 651 C C . MET A 1 88 ? -10.202 -5.811 19.618 1.00 71.88 88 MET A C 1
ATOM 653 O O . MET A 1 88 ? -11.309 -6.235 19.944 1.00 71.88 88 MET A O 1
ATOM 657 N N . GLY A 1 89 ? -9.078 -6.427 20.002 1.00 61.62 89 GLY A N 1
ATOM 658 C CA . GLY A 1 89 ? -9.030 -7.743 20.650 1.00 61.62 89 GLY A CA 1
ATOM 659 C C . GLY A 1 89 ? -9.647 -7.799 22.050 1.00 61.62 89 GLY A C 1
ATOM 660 O O . GLY A 1 89 ? -9.919 -8.883 22.555 1.00 61.62 89 GLY A O 1
ATOM 661 N N . ARG A 1 90 ? -9.908 -6.651 22.690 1.00 56.09 90 ARG A N 1
ATOM 662 C CA . ARG A 1 90 ? -10.473 -6.607 24.051 1.00 56.09 90 ARG A CA 1
ATOM 663 C C . ARG A 1 90 ? -11.992 -6.537 24.098 1.00 56.09 90 ARG A C 1
ATOM 665 O O . ARG A 1 90 ? -12.552 -6.627 25.188 1.00 56.09 90 ARG A O 1
ATOM 672 N N . ARG A 1 91 ? -12.675 -6.339 22.971 1.00 53.03 91 ARG A N 1
ATOM 673 C CA . ARG A 1 91 ? -14.127 -6.163 22.979 1.00 53.03 91 ARG A CA 1
ATOM 674 C C . ARG A 1 91 ? -14.728 -6.859 21.772 1.00 53.03 91 ARG A C 1
ATOM 676 O O . ARG A 1 91 ? -14.879 -6.275 20.704 1.00 53.03 91 ARG A O 1
ATOM 683 N N . GLY A 1 92 ? -15.113 -8.117 21.988 1.00 51.31 92 GLY A N 1
ATOM 684 C CA . GLY A 1 92 ? -16.176 -8.742 21.220 1.00 51.31 92 GLY A CA 1
ATOM 685 C C . GLY A 1 92 ? -17.436 -7.916 21.431 1.00 51.31 92 GLY A C 1
ATOM 686 O O . GLY A 1 92 ? -18.246 -8.213 22.305 1.00 51.31 92 GLY A O 1
ATOM 687 N N . TYR A 1 93 ? -17.575 -6.834 20.670 1.00 52.84 93 TYR A N 1
ATOM 688 C CA . TYR A 1 93 ? -18.848 -6.168 20.497 1.00 52.84 93 TYR A CA 1
ATOM 689 C C . TYR A 1 93 ? -19.681 -7.137 19.682 1.00 52.84 93 TYR A C 1
ATOM 691 O O . TYR A 1 93 ? -19.741 -7.069 18.455 1.00 52.84 93 TYR A O 1
ATOM 699 N N . ALA A 1 94 ? -20.261 -8.105 20.393 1.00 46.41 94 ALA A N 1
ATOM 700 C CA . ALA A 1 94 ? -21.400 -8.834 19.907 1.00 46.41 94 ALA A CA 1
ATOM 701 C C . ALA A 1 94 ? -22.323 -7.767 19.336 1.00 46.41 94 ALA A C 1
ATOM 703 O O . ALA A 1 94 ? -22.719 -6.829 20.035 1.00 46.41 94 ALA A O 1
ATOM 704 N N . VAL A 1 95 ? -22.588 -7.870 18.040 1.00 53.88 95 VAL A N 1
ATOM 705 C CA . VAL A 1 95 ? -23.675 -7.145 17.415 1.00 53.88 95 VAL A CA 1
ATOM 706 C C . VAL A 1 95 ? -24.929 -7.687 18.097 1.00 53.88 95 VAL A C 1
ATOM 708 O O . VAL A 1 95 ? -25.592 -8.584 17.588 1.00 53.88 95 VAL A O 1
ATOM 711 N N . ILE A 1 96 ? -25.256 -7.175 19.288 1.00 51.34 96 ILE A N 1
ATOM 712 C CA . ILE A 1 96 ? -26.569 -7.320 19.916 1.00 51.34 96 ILE A CA 1
ATOM 713 C C . ILE A 1 96 ? -27.467 -6.333 19.170 1.00 51.34 96 ILE A C 1
ATOM 715 O O . ILE A 1 96 ? -27.958 -5.331 19.673 1.00 51.34 96 ILE A O 1
ATOM 719 N N . GLY A 1 97 ? -27.581 -6.599 17.878 1.00 53.12 97 GLY A N 1
ATOM 720 C CA . GLY A 1 97 ? -28.455 -5.966 16.928 1.00 53.12 97 GLY A CA 1
ATOM 721 C C . GLY A 1 97 ? -29.387 -7.050 16.436 1.00 53.12 97 GLY A C 1
ATOM 722 O O . GLY A 1 97 ? -29.447 -7.323 15.245 1.00 53.12 97 GLY A O 1
ATOM 723 N N . GLY A 1 98 ? -30.150 -7.645 17.358 1.00 49.22 98 GLY A N 1
ATOM 724 C CA . GLY A 1 98 ? -31.354 -8.431 17.074 1.00 49.22 98 GLY A CA 1
ATOM 725 C C . GLY A 1 98 ? -32.471 -7.597 16.435 1.00 49.22 98 GLY A C 1
ATOM 726 O O . GLY A 1 98 ? -33.649 -7.878 16.614 1.00 49.22 98 GLY A O 1
ATOM 727 N N . LYS A 1 99 ? -32.115 -6.560 15.678 1.00 52.22 99 LYS A N 1
ATOM 728 C CA . LYS A 1 99 ? -32.958 -5.985 14.653 1.00 52.22 99 LYS A CA 1
ATOM 729 C C . LYS A 1 99 ? -32.285 -6.352 13.349 1.00 52.22 99 LYS A C 1
ATOM 731 O O . LYS A 1 99 ? -31.504 -5.584 12.794 1.00 52.22 99 LYS A O 1
ATOM 736 N N . SER A 1 100 ? -32.609 -7.560 12.892 1.00 47.22 100 SER A N 1
ATOM 737 C CA . SER A 1 100 ? -32.702 -7.846 11.468 1.00 47.22 100 SER A CA 1
ATOM 738 C C . SER A 1 100 ? -33.486 -6.684 10.859 1.00 47.22 100 SER A C 1
ATOM 740 O O . SER A 1 100 ? -34.716 -6.655 10.872 1.00 47.22 100 SER A O 1
ATOM 742 N N . SER A 1 101 ? -32.775 -5.647 10.416 1.00 51.12 101 SER A N 1
ATOM 743 C CA . SER A 1 101 ? -33.265 -4.816 9.337 1.00 51.12 101 SER A CA 1
ATOM 744 C C . SER A 1 101 ? -33.308 -5.804 8.197 1.00 51.12 101 SER A C 1
ATOM 746 O O . SER A 1 101 ? -32.279 -6.063 7.572 1.00 51.12 101 SER A O 1
ATOM 748 N N . GLY A 1 102 ? -34.448 -6.495 8.069 1.00 54.81 102 GLY A N 1
ATOM 749 C CA . GLY A 1 102 ? -34.662 -7.449 7.003 1.00 54.81 102 GLY A CA 1
ATOM 750 C C . GLY A 1 102 ? -34.197 -6.734 5.760 1.00 54.81 102 GLY A C 1
ATOM 751 O O . GLY A 1 102 ? -34.653 -5.619 5.496 1.00 54.81 102 GLY A O 1
ATOM 752 N N . THR A 1 103 ? -33.193 -7.300 5.095 1.00 54.06 103 THR A N 1
ATOM 753 C CA . THR A 1 103 ? -32.724 -6.801 3.817 1.00 54.06 103 THR A CA 1
ATOM 754 C C . THR A 1 103 ? -33.965 -6.744 2.951 1.00 54.06 103 THR A C 1
ATOM 756 O O . THR A 1 103 ? -34.445 -7.759 2.450 1.00 54.06 103 THR A O 1
ATOM 759 N N . ARG A 1 104 ? -34.581 -5.562 2.861 1.00 59.38 104 ARG A N 1
ATOM 760 C CA . ARG A 1 104 ? -35.726 -5.352 1.999 1.00 59.38 104 ARG A CA 1
ATOM 761 C C . ARG A 1 104 ? -35.107 -5.435 0.627 1.00 59.38 104 ARG A C 1
ATOM 763 O O . ARG A 1 104 ? -34.516 -4.464 0.166 1.00 59.38 104 ARG A O 1
ATOM 770 N N . LEU A 1 105 ? -35.139 -6.633 0.048 1.00 64.62 105 LEU A N 1
ATOM 771 C CA . LEU A 1 105 ? -34.663 -6.883 -1.296 1.00 64.62 105 LEU A CA 1
ATOM 772 C C . LEU A 1 105 ? -35.444 -5.917 -2.178 1.00 64.62 105 LEU A C 1
ATOM 774 O O . LEU A 1 105 ? -36.630 -6.117 -2.448 1.00 64.62 105 LEU A O 1
ATOM 778 N N . LEU A 1 106 ? -34.797 -4.814 -2.550 1.00 68.69 106 LEU A N 1
ATOM 779 C CA . LEU A 1 106 ? -35.320 -3.901 -3.542 1.00 68.69 106 LEU A CA 1
ATOM 780 C C . LEU A 1 106 ? -35.405 -4.742 -4.810 1.00 68.69 106 LEU A C 1
ATOM 782 O O . LEU A 1 106 ? -34.394 -5.139 -5.388 1.00 68.69 106 LEU A O 1
ATOM 786 N N . ARG A 1 107 ? -36.625 -5.124 -5.192 1.00 70.75 107 ARG A N 1
ATOM 787 C CA . ARG A 1 107 ? -36.862 -5.818 -6.452 1.00 70.75 107 ARG A CA 1
ATOM 788 C C . ARG A 1 107 ? -36.589 -4.807 -7.560 1.00 70.75 107 ARG A C 1
ATOM 790 O O . ARG A 1 107 ? -37.473 -4.048 -7.929 1.00 70.75 107 ARG A O 1
ATOM 797 N N . LEU A 1 108 ? -35.367 -4.819 -8.093 1.00 63.56 108 LEU A N 1
ATOM 798 C CA . LEU A 1 108 ? -34.983 -4.011 -9.257 1.00 63.56 108 LEU A CA 1
ATOM 799 C C . LEU A 1 108 ? -35.756 -4.409 -10.534 1.00 63.56 108 LEU A C 1
ATOM 801 O O . LEU A 1 108 ? -35.667 -3.716 -11.542 1.00 63.56 108 LEU A O 1
ATOM 805 N N . GLY A 1 109 ? -36.529 -5.505 -10.513 1.00 81.94 109 GLY A N 1
ATOM 806 C CA . GLY A 1 109 ? -37.368 -5.930 -11.635 1.00 81.94 109 GLY A CA 1
ATOM 807 C C . GLY A 1 109 ? -36.562 -6.060 -12.930 1.00 81.94 109 GLY A C 1
ATOM 808 O O . GLY A 1 109 ? -35.450 -6.590 -12.921 1.00 81.94 109 GLY A O 1
ATOM 809 N N . ALA A 1 110 ? -37.096 -5.529 -14.030 1.00 83.50 110 ALA A N 1
ATOM 810 C CA . ALA A 1 110 ? -36.431 -5.512 -15.335 1.00 83.50 110 ALA A CA 1
ATOM 811 C C . ALA A 1 110 ? -35.117 -4.702 -15.356 1.00 83.50 110 ALA A C 1
ATOM 813 O O . ALA A 1 110 ? -34.241 -4.979 -16.170 1.00 83.50 110 ALA A O 1
ATOM 814 N N . TRP A 1 111 ? -34.926 -3.759 -14.425 1.00 83.25 111 TRP A N 1
ATOM 815 C CA . TRP A 1 111 ? -33.705 -2.950 -14.317 1.00 83.25 111 TRP A CA 1
ATOM 816 C C . TRP A 1 111 ? -32.537 -3.686 -13.652 1.00 83.25 111 TRP A C 1
ATOM 818 O O . TRP A 1 111 ? -31.415 -3.181 -13.656 1.00 83.25 111 TRP A O 1
ATOM 828 N N . LYS A 1 112 ? -32.753 -4.908 -13.142 1.00 85.38 112 LYS A N 1
ATOM 829 C CA . LYS A 1 112 ? -31.676 -5.747 -12.601 1.00 85.38 112 LYS A CA 1
ATOM 830 C C . LYS A 1 112 ? -30.614 -6.053 -13.659 1.00 85.38 112 LYS A C 1
ATOM 832 O O . LYS A 1 112 ? -29.432 -6.002 -13.345 1.00 85.38 112 LYS A O 1
ATOM 837 N N . LEU A 1 113 ? -31.029 -6.384 -14.884 1.00 87.75 113 LEU A N 1
ATOM 838 C CA . LEU A 1 113 ? -30.112 -6.807 -15.944 1.00 87.75 113 LEU A CA 1
ATOM 839 C C . LEU A 1 113 ? -29.294 -5.625 -16.502 1.00 87.75 113 LEU A C 1
ATOM 841 O O . LEU A 1 113 ? -28.073 -5.750 -16.532 1.00 87.75 113 LEU A O 1
ATOM 845 N N . PRO A 1 114 ? -29.891 -4.453 -16.813 1.00 90.62 114 PRO A N 1
ATOM 846 C CA . PRO A 1 114 ? -29.135 -3.246 -17.149 1.00 90.62 114 PRO A CA 1
ATOM 847 C C . PRO A 1 114 ? -28.182 -2.799 -16.037 1.00 90.62 114 PRO A C 1
ATOM 849 O O . PRO A 1 114 ? -27.022 -2.510 -16.314 1.00 90.62 114 PRO A O 1
ATOM 852 N N . ALA A 1 115 ? -28.634 -2.788 -14.775 1.00 89.50 115 ALA A N 1
ATOM 853 C CA . ALA A 1 115 ? -27.773 -2.431 -13.649 1.00 89.50 115 ALA A CA 1
ATOM 854 C C . ALA A 1 115 ? -26.604 -3.417 -13.512 1.00 89.50 115 ALA A C 1
ATOM 856 O O . ALA A 1 115 ? -25.462 -2.996 -13.359 1.00 89.50 115 ALA A O 1
ATOM 857 N N . LEU A 1 116 ? -26.867 -4.723 -13.626 1.00 90.56 116 LEU A N 1
ATOM 858 C CA . LEU A 1 116 ? -25.832 -5.753 -13.565 1.00 90.56 116 LEU A CA 1
ATOM 859 C C . LEU A 1 116 ? -24.822 -5.603 -14.702 1.00 90.56 116 LEU A C 1
ATOM 861 O O . LEU A 1 116 ? -23.629 -5.653 -14.431 1.00 90.56 116 LEU A O 1
ATOM 865 N N . VAL A 1 117 ? -25.274 -5.388 -15.939 1.00 93.94 117 VAL A N 1
ATOM 866 C CA . VAL A 1 117 ? -24.381 -5.174 -17.088 1.00 93.94 117 VAL A CA 1
ATOM 867 C C . VAL A 1 117 ? -23.539 -3.921 -16.885 1.00 93.94 117 VAL A C 1
ATOM 869 O O . VAL A 1 117 ? -22.336 -3.978 -17.103 1.00 93.94 117 VAL A O 1
ATOM 872 N N . LEU A 1 118 ? -24.126 -2.820 -16.411 1.00 93.81 118 LEU A N 1
ATOM 873 C CA . LEU A 1 118 ? -23.390 -1.587 -16.143 1.00 93.81 118 LEU A CA 1
ATOM 874 C C . LEU A 1 118 ? -22.309 -1.794 -15.072 1.00 93.81 118 LEU A C 1
ATOM 876 O O . LEU A 1 118 ? -21.152 -1.449 -15.298 1.00 93.81 118 LEU A O 1
ATOM 880 N N . PHE A 1 119 ? -22.657 -2.385 -13.925 1.00 92.69 119 PHE A N 1
ATOM 881 C CA . PHE A 1 119 ? -21.685 -2.644 -12.859 1.00 92.69 119 PHE A CA 1
ATOM 882 C C . PHE A 1 119 ? -20.618 -3.651 -13.293 1.00 92.69 119 PHE A C 1
ATOM 884 O O . PHE A 1 119 ? -19.435 -3.422 -13.052 1.00 92.69 119 PHE A O 1
ATOM 891 N N . ALA A 1 120 ? -21.010 -4.732 -13.970 1.00 93.00 120 ALA A N 1
ATOM 892 C CA . ALA A 1 120 ? -20.076 -5.720 -14.500 1.00 93.00 120 ALA A CA 1
ATOM 893 C C . ALA A 1 120 ? -19.150 -5.112 -15.558 1.00 93.00 120 ALA A C 1
ATOM 895 O O . ALA A 1 120 ? -17.967 -5.431 -15.577 1.00 93.00 120 ALA A O 1
ATOM 896 N N . PHE A 1 121 ? -19.653 -4.205 -16.396 1.00 95.00 121 PHE A N 1
ATOM 897 C CA . PHE A 1 121 ? -18.855 -3.489 -17.382 1.00 95.00 121 PHE A CA 1
ATOM 898 C C . PHE A 1 121 ? -17.859 -2.541 -16.713 1.00 95.00 121 PHE A C 1
ATOM 900 O O . PHE A 1 121 ? -16.675 -2.608 -17.015 1.00 95.00 121 PHE A O 1
ATOM 907 N N . VAL A 1 122 ? -18.290 -1.711 -15.759 1.00 94.06 122 VAL A N 1
ATOM 908 C CA . VAL A 1 122 ? -17.398 -0.767 -15.058 1.00 94.06 122 VAL A CA 1
ATOM 909 C C . VAL A 1 122 ? -16.309 -1.506 -14.267 1.00 94.06 122 VAL A C 1
ATOM 911 O O . VAL A 1 122 ? -15.124 -1.171 -14.370 1.00 94.06 122 VAL A O 1
ATOM 914 N N . LEU A 1 123 ? -16.686 -2.544 -13.514 1.00 92.94 123 LEU A N 1
ATOM 915 C CA . LEU A 1 123 ? -15.737 -3.385 -12.776 1.00 92.94 123 LEU A CA 1
ATOM 916 C C . LEU A 1 123 ? -14.833 -4.171 -13.732 1.00 92.94 123 LEU A C 1
ATOM 918 O O . LEU A 1 123 ? -13.623 -4.243 -13.521 1.00 92.94 123 LEU A O 1
ATOM 922 N N . GLY A 1 124 ? -15.407 -4.700 -14.813 1.00 93.94 124 GLY A N 1
ATOM 923 C CA . GLY A 1 124 ? -14.692 -5.399 -15.871 1.00 93.94 124 GLY A CA 1
ATOM 924 C C . GLY A 1 124 ? -13.643 -4.510 -16.523 1.00 93.94 124 GLY A C 1
ATOM 925 O O . GLY A 1 124 ? -12.486 -4.898 -16.584 1.00 93.94 124 GLY A O 1
ATOM 926 N N . CYS A 1 125 ? -13.989 -3.287 -16.924 1.00 93.94 125 CYS A N 1
ATOM 927 C CA . CYS A 1 125 ? -13.048 -2.321 -17.489 1.00 93.94 125 CYS A CA 1
ATOM 928 C C . CYS A 1 125 ? -11.925 -1.961 -16.510 1.00 93.94 125 CYS A C 1
ATOM 930 O O . CYS A 1 125 ? -10.771 -1.885 -16.924 1.00 93.94 125 CYS A O 1
ATOM 932 N N . SER A 1 126 ? -12.240 -1.802 -15.221 1.00 90.12 126 SER A N 1
ATOM 933 C CA . SER A 1 126 ? -11.248 -1.482 -14.181 1.00 90.12 126 SER A CA 1
ATOM 934 C C . SER A 1 126 ? -10.191 -2.580 -14.002 1.00 90.12 126 SER A C 1
ATOM 936 O O . SER A 1 126 ? -9.094 -2.298 -13.531 1.00 90.12 126 SER A O 1
ATOM 938 N N . ILE A 1 127 ? -10.499 -3.818 -14.397 1.00 91.75 127 ILE A N 1
ATOM 939 C CA . ILE A 1 127 ? -9.588 -4.967 -14.341 1.00 91.75 127 ILE A CA 1
ATOM 940 C C . ILE A 1 127 ? -8.967 -5.218 -15.723 1.00 91.75 127 ILE A C 1
ATOM 942 O O . ILE A 1 127 ? -7.751 -5.208 -15.887 1.00 91.75 127 ILE A O 1
ATOM 946 N N . VAL A 1 128 ? -9.792 -5.411 -16.749 1.00 91.38 128 VAL A N 1
ATOM 947 C CA . VAL A 1 128 ? -9.367 -5.844 -18.085 1.00 91.38 128 VAL A CA 1
ATOM 948 C C . VAL A 1 128 ? -8.456 -4.820 -18.756 1.00 91.38 128 VAL A C 1
ATOM 950 O O . VAL A 1 128 ? -7.490 -5.219 -19.399 1.00 91.38 128 VAL A O 1
ATOM 953 N N . LEU A 1 129 ? -8.710 -3.517 -18.601 1.00 90.50 129 LEU A N 1
ATOM 954 C CA . LEU A 1 129 ? -7.885 -2.489 -19.242 1.00 90.50 129 LEU A CA 1
ATOM 955 C C . LEU A 1 129 ? -6.442 -2.460 -18.711 1.00 90.50 129 LEU A C 1
ATOM 957 O O . LEU A 1 129 ? -5.535 -2.617 -19.531 1.00 90.50 129 LEU A O 1
ATOM 961 N N . PRO A 1 130 ? -6.174 -2.300 -17.397 1.00 88.81 130 PRO A N 1
ATOM 962 C CA . PRO A 1 130 ? -4.796 -2.250 -16.909 1.00 88.81 130 PRO A CA 1
ATOM 963 C C . PRO A 1 130 ? -4.037 -3.554 -17.174 1.00 88.81 130 PRO A C 1
ATOM 965 O O . PRO A 1 130 ? -2.896 -3.507 -17.634 1.00 88.81 130 PRO A O 1
ATOM 968 N N . TYR A 1 131 ? -4.665 -4.718 -16.974 1.00 87.44 131 TYR A N 1
ATOM 969 C CA . TYR A 1 131 ? -4.014 -5.999 -17.271 1.00 87.44 131 TYR A CA 1
ATOM 970 C C . TYR A 1 131 ? -3.818 -6.227 -18.773 1.00 87.44 131 TYR A C 1
ATOM 972 O O . TYR A 1 131 ? -2.784 -6.753 -19.177 1.00 87.44 131 TYR A O 1
ATOM 980 N N . GLY A 1 132 ? -4.761 -5.796 -19.610 1.00 86.25 132 GLY A N 1
ATOM 981 C CA . GLY A 1 132 ? -4.640 -5.871 -21.065 1.00 86.25 132 GLY A CA 1
ATOM 982 C C . GLY A 1 13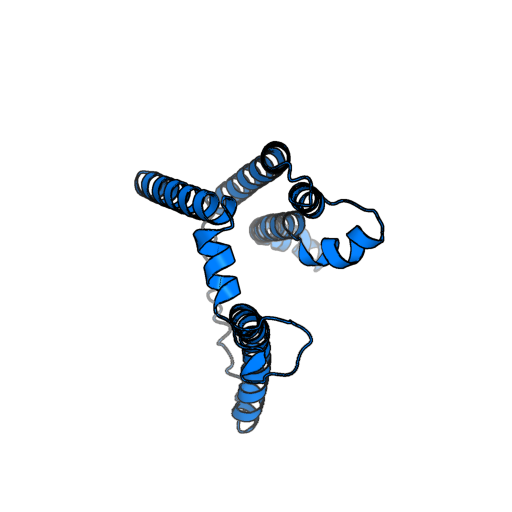2 ? -3.489 -5.016 -21.594 1.00 86.25 132 GLY A C 1
ATOM 983 O O . GLY A 1 132 ? -2.743 -5.461 -22.467 1.00 86.25 132 GLY A O 1
ATOM 984 N N . VAL A 1 133 ? -3.289 -3.823 -21.024 1.00 85.69 133 VAL A N 1
ATOM 985 C CA . VAL A 1 133 ? -2.125 -2.979 -21.328 1.00 85.69 133 VAL A CA 1
ATOM 986 C C . VAL A 1 133 ? -0.836 -3.677 -20.900 1.00 85.69 133 VAL A C 1
ATOM 988 O O . VAL A 1 133 ? 0.066 -3.806 -21.722 1.00 85.69 133 VAL A O 1
ATOM 991 N N . LEU A 1 134 ? -0.753 -4.197 -19.671 1.00 85.38 134 LEU A N 1
ATOM 992 C CA . LEU A 1 134 ? 0.434 -4.928 -19.208 1.00 85.38 134 LEU A CA 1
ATOM 993 C C . LEU A 1 134 ? 0.768 -6.113 -20.124 1.00 85.38 134 LEU A C 1
ATOM 995 O O . LEU A 1 134 ? 1.912 -6.242 -20.565 1.00 85.38 134 LEU A O 1
ATOM 999 N N . LEU A 1 135 ? -0.238 -6.912 -20.488 1.00 85.12 135 LEU A N 1
ATOM 1000 C CA . LEU A 1 135 ? -0.074 -8.044 -21.396 1.00 85.12 135 LEU A CA 1
ATOM 1001 C C . LEU A 1 135 ? 0.445 -7.588 -22.762 1.00 85.12 135 LEU A C 1
ATOM 1003 O O . LEU A 1 135 ? 1.418 -8.145 -23.260 1.00 85.12 135 LEU A O 1
ATOM 1007 N N . ARG A 1 136 ? -0.142 -6.536 -23.345 1.00 80.06 136 ARG A N 1
ATOM 1008 C CA . ARG A 1 136 ? 0.335 -5.965 -24.613 1.00 80.06 136 ARG A CA 1
ATOM 1009 C C . ARG A 1 136 ? 1.807 -5.579 -24.520 1.00 80.06 136 ARG A C 1
ATOM 1011 O O . ARG A 1 136 ? 2.586 -5.866 -25.419 1.00 80.06 136 ARG A O 1
ATOM 1018 N N . THR A 1 137 ? 2.182 -4.914 -23.441 1.00 81.00 137 THR A N 1
ATOM 1019 C CA . THR A 1 137 ? 3.510 -4.306 -23.311 1.00 81.00 137 THR A CA 1
ATOM 1020 C C . THR A 1 137 ? 4.591 -5.346 -23.065 1.00 81.00 137 THR A C 1
ATOM 1022 O O . THR A 1 137 ? 5.723 -5.160 -23.498 1.00 81.00 137 THR A O 1
ATOM 1025 N N . ALA A 1 138 ? 4.224 -6.500 -22.503 1.00 79.62 138 ALA A N 1
ATOM 1026 C CA . ALA A 1 138 ? 5.113 -7.647 -22.392 1.00 79.62 138 ALA A CA 1
ATOM 1027 C C . ALA A 1 138 ? 5.542 -8.211 -23.759 1.00 79.62 138 ALA A C 1
ATOM 1029 O O . ALA A 1 138 ? 6.645 -8.741 -23.870 1.00 79.62 138 ALA A O 1
ATOM 1030 N N . PHE A 1 139 ? 4.707 -8.079 -24.797 1.00 80.50 139 PHE A N 1
ATOM 1031 C CA . PHE A 1 139 ? 4.965 -8.645 -26.126 1.00 80.50 139 PHE A CA 1
ATOM 1032 C C . PHE A 1 139 ? 5.311 -7.611 -27.196 1.00 80.50 139 PHE A C 1
ATOM 1034 O O . PHE A 1 139 ? 5.536 -7.999 -28.334 1.00 80.50 139 PHE A O 1
ATOM 1041 N N . VAL A 1 140 ? 5.337 -6.313 -26.885 1.00 78.94 140 VAL A N 1
ATOM 1042 C CA . VAL A 1 140 ? 5.536 -5.254 -27.885 1.00 78.94 140 VAL A CA 1
ATOM 1043 C C . VAL A 1 140 ? 6.913 -4.599 -27.745 1.00 78.94 140 VAL A C 1
ATOM 1045 O O . VAL A 1 140 ? 7.335 -4.286 -26.634 1.00 78.94 140 VAL A O 1
ATOM 1048 N N . LYS A 1 141 ? 7.596 -4.356 -28.872 1.00 64.81 141 LYS A N 1
ATOM 1049 C CA . LYS A 1 141 ? 8.914 -3.696 -28.915 1.00 64.81 141 LYS A CA 1
ATOM 1050 C C . LYS A 1 141 ? 8.812 -2.183 -28.687 1.00 64.81 141 LYS A C 1
ATOM 1052 O O . LYS A 1 141 ? 9.526 -1.635 -27.855 1.00 64.81 141 LYS A O 1
ATOM 1057 N N . ASN A 1 142 ? 7.880 -1.521 -29.377 1.00 67.38 142 ASN A N 1
ATOM 1058 C CA . ASN A 1 142 ? 7.626 -0.083 -29.258 1.00 67.38 142 ASN A CA 1
ATOM 1059 C C . ASN A 1 142 ? 6.214 0.183 -28.719 1.00 67.38 142 ASN A C 1
ATOM 1061 O O . ASN A 1 142 ? 5.228 -0.044 -29.426 1.00 67.38 142 ASN A O 1
ATOM 1065 N N . TRP A 1 143 ? 6.120 0.735 -27.502 1.00 62.69 143 TRP A N 1
ATOM 1066 C CA . TRP A 1 143 ? 4.853 1.063 -26.822 1.00 62.69 143 TRP A CA 1
ATOM 1067 C C . TRP A 1 143 ? 3.888 1.901 -27.686 1.00 62.69 143 TRP A C 1
ATOM 1069 O O . TRP A 1 143 ? 2.675 1.703 -27.635 1.00 62.69 143 TRP A O 1
ATOM 1079 N N . SER A 1 144 ? 4.417 2.825 -28.495 1.00 62.28 144 SER A N 1
ATOM 1080 C CA . SER A 1 144 ? 3.648 3.757 -29.335 1.00 62.28 144 SER A CA 1
ATOM 1081 C C . SER A 1 144 ? 3.332 3.249 -30.750 1.00 62.28 144 SER A C 1
ATOM 1083 O O . SER A 1 144 ? 2.609 3.923 -31.481 1.00 62.28 144 SER A O 1
ATOM 1085 N N . GLY A 1 145 ? 3.849 2.084 -31.157 1.00 65.75 145 GLY A N 1
ATOM 1086 C CA . GLY A 1 145 ? 3.654 1.550 -32.509 1.00 65.75 145 GLY A CA 1
ATOM 1087 C C . GLY A 1 145 ? 2.335 0.774 -32.691 1.00 65.75 145 GLY A C 1
ATOM 1088 O O . GLY A 1 145 ? 1.805 0.214 -31.720 1.00 65.75 145 GLY A O 1
ATOM 1089 N N . PRO A 1 146 ? 1.799 0.686 -33.926 1.00 66.25 146 PRO A N 1
ATOM 1090 C CA . PRO A 1 146 ? 0.670 -0.192 -34.237 1.00 66.25 146 PRO A CA 1
ATOM 1091 C C . PRO A 1 146 ? 1.008 -1.672 -33.959 1.00 66.25 146 PRO A C 1
ATOM 1093 O O . PRO A 1 146 ? 2.172 -2.079 -33.989 1.00 66.25 146 PRO A O 1
ATOM 1096 N N . MET A 1 147 ? -0.012 -2.487 -33.654 1.00 56.88 147 MET A N 1
ATOM 1097 C CA . MET A 1 147 ? 0.123 -3.945 -33.493 1.00 56.88 147 MET A CA 1
ATOM 1098 C C . MET A 1 147 ? 0.283 -4.615 -34.868 1.00 56.88 147 MET A C 1
ATOM 1100 O O . MET A 1 147 ? -0.664 -5.177 -35.408 1.00 56.88 147 MET A O 1
ATOM 1104 N N . GLY A 1 148 ? 1.475 -4.520 -35.455 1.00 64.25 148 GLY A N 1
ATOM 1105 C CA . GLY A 1 148 ? 1.898 -5.376 -36.565 1.00 64.25 148 GLY A CA 1
ATOM 1106 C C . GLY A 1 148 ? 2.710 -6.567 -36.051 1.00 64.25 148 GLY A C 1
ATOM 1107 O O . GLY A 1 148 ? 3.308 -6.485 -34.977 1.00 64.25 148 GLY A O 1
ATOM 1108 N N . PHE A 1 149 ? 2.791 -7.651 -36.829 1.00 62.31 149 PHE A N 1
ATOM 1109 C CA . PHE A 1 149 ? 3.686 -8.787 -36.543 1.00 62.31 149 PHE A CA 1
ATOM 1110 C C . PHE A 1 149 ? 5.161 -8.365 -36.398 1.00 62.31 149 PHE A C 1
ATOM 1112 O O . PHE A 1 149 ? 5.932 -9.039 -35.729 1.00 62.31 149 PHE A O 1
ATOM 1119 N N . GLU A 1 150 ? 5.529 -7.210 -36.954 1.00 64.69 150 GLU A N 1
ATOM 1120 C CA . GLU A 1 150 ? 6.851 -6.580 -36.845 1.00 64.69 150 GLU A CA 1
ATOM 1121 C C . GLU A 1 150 ? 7.154 -6.010 -35.448 1.00 64.69 150 GLU A C 1
ATOM 1123 O O . GLU A 1 150 ? 8.314 -5.817 -35.089 1.00 64.69 150 GLU A O 1
ATOM 1128 N N . ASN A 1 151 ? 6.119 -5.725 -34.651 1.00 65.06 151 ASN A N 1
ATOM 1129 C CA . ASN A 1 151 ? 6.244 -5.103 -33.333 1.00 65.06 151 ASN A CA 1
ATOM 1130 C C . ASN A 1 151 ? 6.104 -6.125 -32.190 1.00 65.06 151 ASN A C 1
ATOM 1132 O O . ASN A 1 151 ? 6.231 -5.743 -31.029 1.00 65.06 151 ASN A O 1
ATOM 1136 N N . LEU A 1 152 ? 5.841 -7.402 -32.501 1.00 72.31 152 LEU A N 1
ATOM 1137 C CA . LEU A 1 152 ? 5.779 -8.485 -31.521 1.00 72.31 152 LEU A CA 1
ATOM 1138 C C . LEU A 1 152 ? 7.183 -9.024 -31.229 1.00 72.31 152 LEU A C 1
ATOM 1140 O O . LEU A 1 152 ? 7.896 -9.451 -32.132 1.00 72.31 152 LEU A O 1
ATOM 1144 N N . THR A 1 153 ? 7.583 -9.021 -29.961 1.00 76.62 153 THR A N 1
ATOM 1145 C CA . THR A 1 153 ? 8.892 -9.503 -29.522 1.00 76.62 153 THR A CA 1
ATOM 1146 C C . THR A 1 153 ? 8.807 -10.226 -28.181 1.00 76.62 153 THR A C 1
ATOM 1148 O O . THR A 1 153 ? 7.983 -9.912 -27.325 1.00 76.62 153 THR A O 1
ATOM 1151 N N . LEU A 1 154 ? 9.702 -11.194 -27.991 1.00 78.81 154 LEU A N 1
ATOM 1152 C CA . LEU A 1 154 ? 9.960 -11.864 -26.711 1.00 78.81 154 LEU A CA 1
ATOM 1153 C C . LEU A 1 154 ? 11.174 -11.251 -25.986 1.00 78.81 154 LEU A C 1
ATOM 1155 O O . LEU A 1 154 ? 11.610 -11.747 -24.949 1.00 78.81 154 LEU A O 1
ATOM 1159 N N . GLU A 1 155 ? 11.730 -10.165 -26.524 1.00 78.75 155 GLU A N 1
ATOM 1160 C CA . GLU A 1 155 ? 12.925 -9.500 -26.002 1.00 78.75 155 GLU A CA 1
ATOM 1161 C C . GLU A 1 155 ? 12.707 -8.922 -24.600 1.00 78.75 155 GLU A C 1
ATOM 1163 O O . GLU A 1 155 ? 13.579 -9.080 -23.755 1.00 78.75 155 GLU A O 1
ATOM 1168 N N . ASN A 1 156 ? 11.520 -8.382 -24.290 1.00 79.25 156 ASN A N 1
ATOM 1169 C CA . ASN A 1 156 ? 11.191 -7.902 -22.939 1.00 79.25 156 ASN A CA 1
ATOM 1170 C C . ASN A 1 156 ? 11.256 -9.030 -21.895 1.00 79.25 156 ASN A C 1
ATOM 1172 O O . ASN A 1 156 ? 11.769 -8.833 -20.796 1.00 79.25 156 ASN A O 1
ATOM 1176 N N . TRP A 1 157 ? 10.792 -10.235 -22.249 1.00 79.06 157 TRP A N 1
ATOM 1177 C CA . TRP A 1 157 ? 10.921 -11.417 -21.394 1.00 79.06 157 TRP A CA 1
ATOM 1178 C C . TRP A 1 157 ? 12.390 -11.790 -21.205 1.00 79.06 157 TRP A C 1
ATOM 1180 O O . TRP A 1 157 ? 12.831 -12.021 -20.078 1.00 79.06 157 TRP A O 1
ATOM 1190 N N . ARG A 1 158 ? 13.177 -11.799 -22.287 1.00 79.81 158 ARG A N 1
ATOM 1191 C CA . ARG A 1 158 ? 14.604 -12.119 -22.190 1.00 79.81 158 ARG A CA 1
ATOM 1192 C C . ARG A 1 158 ? 15.355 -11.099 -21.329 1.00 79.81 158 ARG A C 1
ATOM 1194 O O . ARG A 1 158 ? 16.125 -11.490 -20.457 1.00 79.81 158 ARG A O 1
ATOM 1201 N N . PHE A 1 159 ? 15.078 -9.816 -21.527 1.00 78.56 159 PHE A N 1
ATOM 1202 C CA . PHE A 1 159 ? 15.669 -8.718 -20.775 1.00 78.56 159 PHE A CA 1
ATOM 1203 C C . PHE A 1 159 ? 15.378 -8.841 -19.274 1.00 78.56 159 PHE A C 1
ATOM 1205 O O . PHE A 1 159 ? 16.299 -8.833 -18.457 1.00 78.56 159 PHE A O 1
ATOM 1212 N N . VAL A 1 160 ? 14.107 -9.033 -18.904 1.00 79.31 160 VAL A N 1
ATOM 1213 C CA . VAL A 1 160 ? 13.678 -9.106 -17.498 1.00 79.31 160 VAL A CA 1
ATOM 1214 C C . VAL A 1 160 ? 14.284 -10.307 -16.771 1.00 79.31 160 VAL A C 1
ATOM 1216 O O . VAL A 1 160 ? 14.704 -10.154 -15.624 1.00 79.31 160 VAL A O 1
ATOM 1219 N N . PHE A 1 161 ? 14.338 -11.481 -17.408 1.00 78.38 161 PHE A N 1
ATOM 1220 C CA . PHE A 1 161 ? 14.795 -12.713 -16.754 1.00 78.38 161 PHE A CA 1
ATOM 1221 C C . PHE A 1 161 ? 16.309 -12.946 -16.828 1.00 78.38 161 PHE A C 1
ATOM 1223 O O . PHE A 1 161 ? 16.863 -13.529 -15.893 1.00 78.38 161 PHE A O 1
ATOM 1230 N N . PHE A 1 162 ? 16.979 -12.521 -17.905 1.00 74.94 162 PHE A N 1
ATOM 1231 C CA . PHE A 1 162 ? 18.380 -12.881 -18.161 1.00 74.94 162 PHE A CA 1
ATOM 1232 C C . PHE A 1 162 ? 19.354 -11.701 -18.137 1.00 74.94 162 PHE A C 1
ATOM 1234 O O . PHE A 1 162 ? 20.519 -11.907 -17.808 1.00 74.94 162 PHE A O 1
ATOM 1241 N N . GLU A 1 163 ? 18.913 -10.482 -18.454 1.00 72.56 163 GLU A N 1
ATOM 1242 C CA . GLU A 1 163 ? 19.810 -9.318 -18.555 1.00 72.56 163 GLU A CA 1
ATOM 1243 C C . GLU A 1 163 ? 19.719 -8.416 -17.313 1.00 72.56 163 GLU A C 1
ATOM 1245 O O . GLU A 1 163 ? 20.718 -7.845 -16.870 1.00 72.56 163 GLU A O 1
ATOM 1250 N N . PHE A 1 164 ? 18.543 -8.335 -16.681 1.00 71.81 164 PHE A N 1
ATOM 1251 C CA . PHE A 1 164 ? 18.333 -7.515 -15.491 1.00 71.81 164 PHE A CA 1
ATOM 1252 C C . PHE A 1 164 ? 18.677 -8.282 -14.203 1.00 71.81 164 PHE A C 1
ATOM 1254 O O . PHE A 1 164 ? 17.849 -8.981 -13.613 1.00 71.81 164 PHE A O 1
ATOM 1261 N N . SER A 1 165 ? 19.915 -8.115 -13.726 1.00 69.56 165 SER A N 1
ATOM 1262 C CA . SER A 1 165 ? 20.439 -8.770 -12.511 1.00 69.56 165 SER A CA 1
ATOM 1263 C C . SER A 1 165 ? 19.578 -8.544 -11.259 1.00 69.56 165 SER A C 1
ATOM 1265 O O . SER A 1 165 ? 19.465 -9.418 -10.398 1.00 69.56 165 SER A O 1
ATOM 1267 N N . GLN A 1 166 ? 18.916 -7.391 -11.182 1.00 70.69 166 GLN A N 1
ATOM 1268 C CA . GLN A 1 166 ? 18.046 -7.005 -10.074 1.00 70.69 166 GLN A CA 1
ATOM 1269 C C . GLN A 1 166 ? 16.749 -7.825 -10.017 1.00 70.69 166 GLN A C 1
ATOM 1271 O O . GLN A 1 166 ? 16.274 -8.100 -8.919 1.00 70.69 166 GLN A O 1
ATOM 1276 N N . THR A 1 167 ? 16.187 -8.262 -11.156 1.00 79.62 167 THR A N 1
ATOM 1277 C CA . THR A 1 167 ? 14.946 -9.063 -11.168 1.00 79.62 167 THR A CA 1
ATOM 1278 C C . THR A 1 167 ? 15.161 -10.377 -10.435 1.00 79.62 167 THR A C 1
ATOM 1280 O O . THR A 1 167 ? 14.355 -10.765 -9.593 1.00 79.62 167 THR A O 1
ATOM 1283 N N . ARG A 1 168 ? 16.268 -11.065 -10.738 1.00 76.75 168 ARG A N 1
ATOM 1284 C CA . ARG A 1 168 ? 16.572 -12.374 -10.155 1.00 76.75 168 ARG A CA 1
ATOM 1285 C C . ARG A 1 168 ? 16.777 -12.277 -8.648 1.00 76.75 168 ARG A C 1
ATOM 1287 O O . ARG A 1 168 ? 16.195 -13.066 -7.910 1.00 76.75 168 ARG A O 1
ATOM 1294 N N . LEU A 1 169 ? 17.550 -11.285 -8.206 1.00 81.62 169 LEU A N 1
ATOM 1295 C CA . LEU A 1 169 ? 17.775 -11.020 -6.784 1.00 81.62 169 LEU A CA 1
ATOM 1296 C C . LEU A 1 169 ? 16.475 -10.637 -6.068 1.00 81.62 169 LEU A C 1
ATOM 1298 O O . LEU A 1 169 ? 16.201 -11.147 -4.987 1.00 81.62 169 LEU A O 1
ATOM 1302 N N . ALA A 1 170 ? 15.639 -9.792 -6.675 1.00 82.00 170 ALA A N 1
ATOM 1303 C CA . ALA A 1 170 ? 14.355 -9.403 -6.098 1.00 82.00 170 ALA A CA 1
ATOM 1304 C C . ALA A 1 170 ? 13.391 -10.593 -5.965 1.00 82.00 170 ALA A C 1
ATOM 1306 O O . ALA A 1 170 ? 12.737 -10.731 -4.929 1.00 82.00 170 ALA A O 1
ATOM 1307 N N . LEU A 1 171 ? 13.328 -11.469 -6.975 1.00 85.56 171 LEU A N 1
ATOM 1308 C CA . LEU A 1 171 ? 12.521 -12.691 -6.935 1.00 85.56 171 LEU A CA 1
ATOM 1309 C C . LEU A 1 171 ? 12.984 -13.634 -5.821 1.00 85.56 171 LEU A C 1
ATOM 1311 O O . LEU A 1 171 ? 12.153 -14.100 -5.045 1.00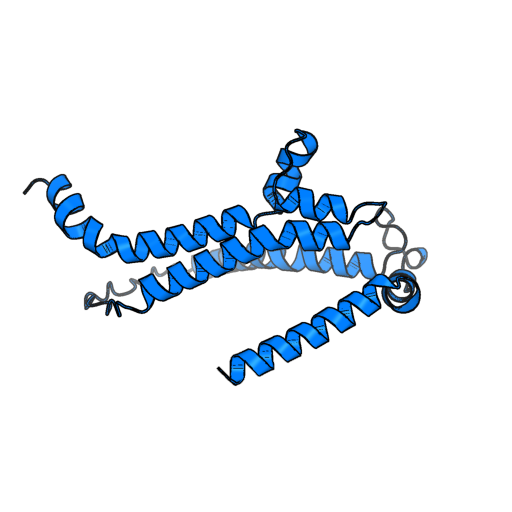 85.56 171 LEU A O 1
ATOM 1315 N N . GLN A 1 172 ? 14.294 -13.877 -5.713 1.00 86.69 172 GLN A N 1
ATOM 1316 C CA . GLN A 1 172 ? 14.863 -14.728 -4.664 1.00 86.69 172 GLN A CA 1
ATOM 1317 C C . GLN A 1 172 ? 14.597 -14.152 -3.270 1.00 86.69 172 GLN A C 1
ATOM 1319 O O . GLN A 1 172 ? 13.994 -14.834 -2.446 1.00 86.69 172 GLN A O 1
ATOM 1324 N N . ASN A 1 173 ? 14.918 -12.874 -3.044 1.00 88.06 173 ASN A N 1
ATOM 1325 C CA . ASN A 1 173 ? 14.672 -12.206 -1.764 1.00 88.06 173 ASN A CA 1
ATOM 1326 C C . ASN A 1 173 ? 13.188 -12.246 -1.373 1.00 88.06 173 ASN A C 1
ATOM 1328 O O . ASN A 1 173 ? 12.860 -12.514 -0.224 1.00 88.06 173 ASN A O 1
ATOM 1332 N N . THR A 1 174 ? 12.274 -12.003 -2.316 1.00 88.19 174 THR A N 1
ATOM 1333 C CA . THR A 1 174 ? 10.828 -12.029 -2.036 1.00 88.19 174 THR A CA 1
ATOM 1334 C C . THR A 1 174 ? 10.348 -13.434 -1.686 1.00 88.19 174 THR A C 1
ATOM 1336 O O . THR A 1 174 ? 9.535 -13.595 -0.778 1.00 88.19 174 THR A O 1
ATOM 1339 N N . PHE A 1 175 ? 10.851 -14.454 -2.385 1.00 92.94 175 PHE A N 1
ATOM 1340 C CA . PHE A 1 175 ? 10.482 -15.842 -2.131 1.00 92.94 175 PHE A CA 1
ATOM 1341 C C . PHE A 1 175 ? 11.014 -16.332 -0.779 1.00 92.94 175 PHE A C 1
ATOM 1343 O O . PHE A 1 175 ? 10.255 -16.899 0.007 1.00 92.94 175 PHE A O 1
ATOM 1350 N N . GLU A 1 176 ? 12.283 -16.051 -0.473 1.00 92.88 176 GLU A N 1
ATOM 1351 C CA . GLU A 1 176 ? 12.911 -16.385 0.810 1.00 92.88 176 GLU A CA 1
ATOM 1352 C C . GLU A 1 176 ? 12.227 -15.668 1.977 1.00 92.88 176 GLU A C 1
ATOM 1354 O O . GLU A 1 176 ? 11.832 -16.313 2.949 1.00 92.88 176 GLU A O 1
ATOM 1359 N N . LEU A 1 177 ? 12.011 -14.352 1.866 1.00 89.50 177 LEU A N 1
ATOM 1360 C CA . LEU A 1 177 ? 11.322 -13.571 2.896 1.00 89.50 177 LEU A CA 1
ATOM 1361 C C . LEU A 1 177 ? 9.863 -14.007 3.060 1.00 89.50 177 LEU A C 1
ATOM 1363 O O . LEU A 1 177 ? 9.375 -14.081 4.186 1.00 89.50 177 LEU A O 1
ATOM 1367 N N . GLY A 1 178 ? 9.170 -14.319 1.962 1.00 90.88 178 GLY A N 1
ATOM 1368 C CA . GLY A 1 178 ? 7.790 -14.800 1.983 1.00 90.88 178 GLY A CA 1
ATOM 1369 C C . GLY A 1 178 ? 7.655 -16.150 2.684 1.00 90.88 178 GLY A C 1
ATOM 1370 O O . GLY A 1 178 ? 6.802 -16.302 3.560 1.00 90.88 178 GLY A O 1
ATOM 1371 N N . LEU A 1 179 ? 8.525 -17.110 2.358 1.00 93.56 179 LEU A N 1
ATOM 1372 C CA . LEU A 1 179 ? 8.561 -18.414 3.024 1.00 93.56 179 LEU A CA 1
ATOM 1373 C C . LEU A 1 179 ? 8.938 -18.292 4.501 1.00 93.56 179 LEU A C 1
ATOM 1375 O O . LEU A 1 179 ? 8.295 -18.915 5.349 1.00 93.56 179 LEU A O 1
ATOM 1379 N N . ALA A 1 180 ? 9.943 -17.474 4.823 1.00 92.50 180 ALA A N 1
ATOM 1380 C CA . ALA A 1 180 ? 10.348 -17.234 6.203 1.00 92.50 180 ALA A CA 1
ATOM 1381 C C . ALA A 1 180 ? 9.199 -16.622 7.018 1.00 92.50 180 ALA A C 1
ATOM 1383 O O . ALA A 1 180 ? 8.874 -17.119 8.095 1.00 92.50 180 ALA A O 1
ATOM 1384 N N . ALA A 1 181 ? 8.532 -15.597 6.480 1.00 89.81 181 ALA A N 1
ATOM 1385 C CA . ALA A 1 181 ? 7.395 -14.954 7.128 1.00 89.81 181 ALA A CA 1
ATOM 1386 C C . ALA A 1 181 ? 6.210 -15.913 7.317 1.00 89.81 181 ALA A C 1
ATOM 1388 O O . ALA A 1 181 ? 5.627 -15.941 8.400 1.00 89.81 181 ALA A O 1
ATOM 1389 N N . ALA A 1 182 ? 5.877 -16.722 6.305 1.00 90.25 182 ALA A N 1
ATOM 1390 C CA . ALA A 1 182 ? 4.812 -17.719 6.404 1.00 90.25 182 ALA A CA 1
ATOM 1391 C C . ALA A 1 182 ? 5.120 -18.767 7.483 1.00 90.25 182 ALA A C 1
ATOM 1393 O O . ALA A 1 182 ? 4.268 -19.050 8.320 1.00 90.25 182 ALA A O 1
ATOM 1394 N N . THR A 1 183 ? 6.353 -19.279 7.513 1.00 92.94 183 THR A N 1
ATOM 1395 C CA . THR A 1 183 ? 6.789 -20.292 8.486 1.00 92.94 183 THR A CA 1
ATOM 1396 C C . THR A 1 183 ? 6.744 -19.751 9.915 1.00 92.94 183 THR A C 1
ATOM 1398 O O . THR A 1 183 ? 6.175 -20.388 10.802 1.00 92.94 183 THR A O 1
ATOM 1401 N N . VAL A 1 184 ? 7.286 -18.549 10.140 1.00 93.06 184 VAL A N 1
ATOM 1402 C CA . VAL A 1 184 ? 7.243 -17.878 11.450 1.00 93.06 184 VAL A CA 1
ATOM 1403 C C . VAL A 1 184 ? 5.803 -17.578 11.862 1.00 93.06 184 VAL A C 1
ATOM 1405 O O . VAL A 1 184 ? 5.441 -17.805 13.011 1.00 93.06 184 VAL A O 1
ATOM 1408 N N . GLY A 1 185 ? 4.969 -17.122 10.924 1.00 86.88 185 GLY A N 1
ATOM 1409 C CA . GLY A 1 185 ? 3.556 -16.846 11.168 1.00 86.88 185 GLY A CA 1
ATOM 1410 C C . GLY A 1 185 ? 2.743 -18.087 11.541 1.00 86.88 185 GLY A C 1
ATOM 1411 O O . GLY A 1 185 ? 1.839 -17.973 12.353 1.00 86.88 185 GLY A O 1
ATOM 1412 N N . THR A 1 186 ? 3.064 -19.263 10.991 1.00 88.31 186 THR A N 1
ATOM 1413 C CA . THR A 1 186 ? 2.423 -20.531 11.390 1.00 88.31 186 THR A CA 1
ATOM 1414 C C . THR A 1 186 ? 2.944 -21.104 12.708 1.00 88.31 186 THR A C 1
ATOM 1416 O O . THR A 1 186 ? 2.277 -21.944 13.303 1.00 88.31 186 THR A O 1
ATOM 1419 N N . ALA A 1 187 ? 4.143 -20.703 13.139 1.00 87.88 187 ALA A N 1
ATOM 1420 C CA . ALA A 1 187 ? 4.767 -21.184 14.370 1.00 87.88 187 ALA A CA 1
ATOM 1421 C C . ALA A 1 187 ? 4.382 -20.363 15.619 1.00 87.88 187 ALA A C 1
ATOM 1423 O O . ALA A 1 187 ? 4.591 -20.842 16.734 1.00 8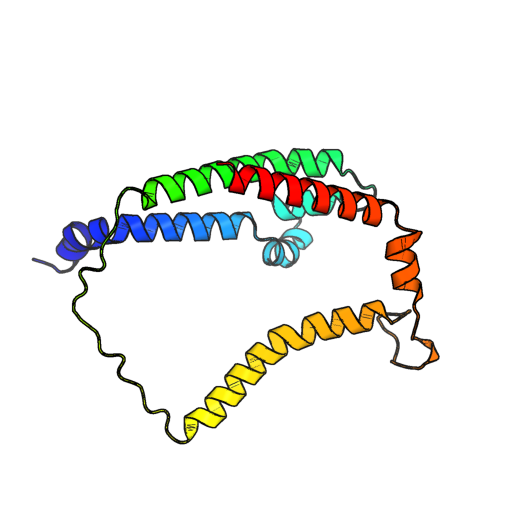7.88 187 ALA A O 1
ATOM 1424 N N . LEU A 1 188 ? 3.865 -19.142 15.430 1.00 76.62 188 LEU A N 1
ATOM 1425 C CA . LEU A 1 188 ? 3.357 -18.229 16.465 1.00 76.62 188 LEU A CA 1
ATOM 1426 C C . LEU A 1 188 ? 1.861 -18.438 16.724 1.00 76.62 188 LEU A C 1
ATOM 1428 O O . LEU A 1 188 ? 1.470 -18.296 17.904 1.00 76.62 188 LEU A O 1
#

Secondary structure (DSSP, 8-state):
--HHHHIIIIIHHHHHHHHHHHHHHHHHHHHT--HHHHHHTTTTT---HHHHHHHTTSSSP-HHHHHHHHHHHHHHHHHHHHHHHHHHHT------------------GGGHHHHHHHHHHHHHHHHHHHHHHHHHHHHBS-TTS---GGGB-SHHHHIIIII-HHHHHHHHHHHHHHHHHHHHHHH-